Protein AF-A0A8W8NY41-F1 (afdb_monomer)

InterPro domains:
  IPR003609 PAN/Apple domain [PF00024] (9-47)
  IPR016186 C-type lectin-like/link domain superfamily [G3DSA:3.10.100.10] (137-244)
  IPR016187 C-type lectin fold [SSF56436] (149-216)
  IPR035976 Sushi/SCR/CCP superfamily [SSF57535] (92-152)

Radius of gyration: 31.46 Å; Cα contacts (8 Å, |Δi|>4): 397; chains: 1; bounding box: 77×42×89 Å

Secondary structure (DSSP, 8-state):
---------HHHHHHHHHHBTT--EEEEETTTTEEEEESS-TTT-GGG----TTEEEEEGGGS-GGGGGGGGG--PPTTEEEEEEGGGEEEEEE--------TTEE-TT--TTTT-STT-EEE-EEPTTB--EEEEEEEE-TTS-EEEEEE-PBP--GGGS--EEETTEEEEEE-----HHHHHHHHHHTT-EE-----HHHHHHHIIIIITTS---SSS----SS---SS--S--S---EEEEEE-----

Foldseek 3Di:
DDPPPPQQAVLNLLLQLLQAPQFFKWKAQQVRSDIQTDNDDCVRPVVVPDPDPRIDIDTSVVDDSCSNQLSSPDPEDHQWGWDADPPSDIDTFRFFLFDDDDPQKDCPPPDRSQRTGAQGWDFIDTDPQWDWDAGSIWGQHRVSHTDDPTDTHGDPLLLPDDWDDDPQKTKDWAQDWDDPVVLQVSLVVSVWGFDDDDDPVSVVCCCVPVPVPPDPDPPDDDPDDDDDPSDDDDDDDDDITMIMDHDPDDD

Nearest PDB structures (foldseek):
  6e7d-assembly1_Q  TM=9.794E-01  e=1.093E-02  Mus musculus
  6e7d-assembly1_X  TM=9.676E-01  e=9.724E-03  Mus musculus
  5thp-assembly2_D  TM=8.171E-01  e=3.955E-02  Calloselasma rhodostoma
  4wco-assembly2_B  TM=6.231E-01  e=6.313E-02  Homo sapiens
  3t3a-assembly1_B  TM=6.139E-01  e=3.730E-02  Mus musculus

Solvent-accessible surface area (backbone atoms only — not comparable to full-atom values): 15104 Å² total; per-residue (Å²): 138,82,84,75,74,86,68,60,43,69,65,55,44,50,34,53,30,66,24,26,62,58,44,32,18,38,45,32,32,66,88,73,47,41,70,43,76,30,67,56,34,66,86,80,42,51,84,77,67,63,94,45,93,60,51,47,76,46,53,51,84,84,50,70,57,66,71,34,49,40,31,55,74,58,83,60,51,85,36,18,25,47,42,69,44,79,92,71,32,64,47,67,41,71,40,22,41,52,78,90,83,62,88,49,46,38,59,88,81,50,52,80,72,44,44,57,31,55,72,30,56,37,68,44,49,43,23,94,65,28,44,80,41,78,42,44,56,32,33,18,36,81,86,34,44,72,46,65,54,60,45,44,54,69,52,82,53,81,73,74,53,85,64,45,76,58,97,77,34,34,38,37,78,44,78,65,76,58,55,72,71,57,41,45,51,52,22,48,76,50,74,28,34,62,41,76,84,88,46,74,68,57,49,52,48,45,46,66,72,75,47,61,91,70,77,72,77,92,78,82,79,77,90,68,85,85,80,83,76,71,72,71,87,81,89,80,98,83,59,63,39,46,32,33,35,73,81,81,84,77,132

Structure (mmCIF, N/CA/C/O backbone):
data_AF-A0A8W8NY41-F1
#
_entry.id   AF-A0A8W8NY41-F1
#
loop_
_atom_site.group_PDB
_atom_site.id
_atom_site.type_symbol
_atom_site.label_atom_id
_atom_site.label_alt_id
_atom_site.label_comp_id
_atom_site.label_asym_id
_atom_site.label_entity_id
_atom_site.label_seq_id
_atom_site.pdbx_PDB_ins_code
_atom_site.Cartn_x
_atom_site.Cartn_y
_atom_site.Cartn_z
_atom_site.occupancy
_atom_site.B_iso_or_equiv
_atom_site.auth_seq_id
_atom_site.auth_comp_id
_atom_site.auth_asym_id
_atom_site.auth_atom_id
_atom_site.pdbx_PDB_model_num
ATOM 1 N N . MET A 1 1 ? 20.194 17.961 -39.550 1.00 30.91 1 MET A N 1
ATOM 2 C CA . MET A 1 1 ? 20.222 18.147 -38.086 1.00 30.91 1 MET A CA 1
ATOM 3 C C . MET A 1 1 ? 18.933 17.524 -37.561 1.00 30.91 1 MET A C 1
ATOM 5 O O . MET A 1 1 ? 17.884 18.126 -37.727 1.00 30.91 1 MET A O 1
ATOM 9 N N . ILE A 1 2 ? 18.967 16.263 -37.117 1.00 29.08 2 ILE A N 1
ATOM 10 C CA . ILE A 1 2 ? 17.775 15.568 -36.601 1.00 29.08 2 ILE A CA 1
ATOM 11 C C . ILE A 1 2 ? 17.897 15.587 -35.083 1.00 29.08 2 ILE A C 1
ATOM 13 O O . ILE A 1 2 ? 18.660 14.820 -34.506 1.00 29.08 2 ILE A O 1
ATOM 17 N N . THR A 1 3 ? 17.190 16.511 -34.444 1.00 37.62 3 THR A N 1
ATOM 18 C CA . THR A 1 3 ? 16.927 16.464 -33.007 1.00 37.62 3 THR A CA 1
ATOM 19 C C . THR A 1 3 ? 15.900 15.358 -32.770 1.00 37.62 3 THR A C 1
ATOM 21 O O . THR A 1 3 ? 14.694 15.600 -32.831 1.00 37.62 3 THR A O 1
ATOM 24 N N . SER A 1 4 ? 16.374 14.123 -32.584 1.00 39.16 4 SER A N 1
ATOM 25 C CA . SER A 1 4 ? 15.562 13.058 -31.994 1.00 39.16 4 SER A CA 1
ATOM 26 C C . SER A 1 4 ? 15.309 13.466 -30.551 1.00 39.16 4 SER A C 1
ATOM 28 O O . SER A 1 4 ? 16.204 13.384 -29.718 1.00 39.16 4 SER A O 1
ATOM 30 N N . PHE A 1 5 ? 14.126 14.000 -30.262 1.00 46.00 5 PHE A N 1
ATOM 31 C CA . PHE A 1 5 ? 13.660 14.030 -28.884 1.00 46.00 5 PHE A CA 1
ATOM 32 C C . PHE A 1 5 ? 13.458 12.570 -28.490 1.00 46.00 5 PHE A C 1
ATOM 34 O O . PHE A 1 5 ? 12.575 11.926 -29.053 1.00 46.00 5 PHE A O 1
ATOM 41 N N . ASP A 1 6 ? 14.309 12.047 -27.609 1.00 56.16 6 ASP A N 1
ATOM 42 C CA . ASP A 1 6 ? 14.222 10.688 -27.075 1.00 56.16 6 ASP A CA 1
ATOM 43 C C . ASP A 1 6 ? 12.847 10.491 -26.432 1.00 56.16 6 ASP A C 1
ATOM 45 O O . ASP A 1 6 ? 12.577 10.932 -25.314 1.00 56.16 6 ASP A O 1
ATOM 49 N N . LYS A 1 7 ? 11.918 9.909 -27.189 1.00 71.62 7 LYS A N 1
ATOM 50 C CA . LYS A 1 7 ? 10.569 9.637 -26.706 1.00 71.62 7 LYS A CA 1
ATOM 51 C C . LYS A 1 7 ? 10.590 8.296 -25.994 1.00 71.62 7 LYS A C 1
ATOM 53 O O . LYS A 1 7 ? 10.999 7.308 -26.594 1.00 71.62 7 LYS A O 1
ATOM 58 N N . TYR A 1 8 ? 10.101 8.271 -24.757 1.00 84.88 8 TYR A N 1
ATOM 59 C CA . TYR A 1 8 ? 9.975 7.059 -23.951 1.00 84.88 8 TYR A CA 1
ATOM 60 C C . TYR A 1 8 ? 9.132 6.011 -24.697 1.00 84.88 8 TYR A C 1
ATOM 62 O O . TYR A 1 8 ? 7.921 6.161 -24.896 1.00 84.88 8 TYR A O 1
ATOM 70 N N . SER A 1 9 ? 9.788 4.980 -25.209 1.00 91.50 9 SER A N 1
ATOM 71 C CA . SER A 1 9 ? 9.190 3.956 -26.054 1.00 91.50 9 SER A CA 1
ATOM 72 C C . SER A 1 9 ? 8.513 2.868 -25.218 1.00 91.50 9 SER A C 1
ATOM 74 O O . SER A 1 9 ? 8.677 2.780 -24.000 1.00 91.50 9 SER A O 1
ATOM 76 N N . ILE A 1 10 ? 7.750 1.997 -25.881 1.00 91.19 10 ILE A N 1
ATOM 77 C CA . ILE A 1 10 ? 7.232 0.792 -25.225 1.00 91.19 10 ILE A CA 1
ATOM 78 C C . ILE A 1 10 ? 8.372 -0.111 -24.735 1.00 91.19 10 ILE A C 1
ATOM 80 O O . ILE A 1 10 ? 8.240 -0.727 -23.684 1.00 91.19 10 ILE A O 1
ATOM 84 N N . MET A 1 11 ? 9.503 -0.148 -25.448 1.00 92.56 11 MET A N 1
ATOM 85 C CA . MET A 1 11 ? 10.666 -0.932 -25.030 1.00 92.56 11 MET A CA 1
ATOM 86 C C . MET A 1 11 ? 11.273 -0.385 -23.743 1.00 92.56 11 MET A C 1
ATOM 88 O O . MET A 1 11 ? 11.578 -1.172 -22.855 1.00 92.56 11 MET A O 1
ATOM 92 N N . ASP A 1 12 ? 11.353 0.940 -23.597 1.00 92.44 12 ASP A N 1
ATOM 93 C CA . ASP A 1 12 ? 11.823 1.565 -22.354 1.00 92.44 12 ASP A CA 1
ATOM 94 C C . ASP A 1 12 ? 10.889 1.224 -21.183 1.00 92.44 12 ASP A C 1
ATOM 96 O O . ASP A 1 12 ? 11.349 0.923 -20.085 1.00 92.44 12 ASP A O 1
ATOM 100 N N . CYS A 1 13 ? 9.575 1.195 -21.431 1.00 91.88 13 CYS A N 1
ATOM 101 C CA . CYS A 1 13 ? 8.566 0.795 -20.445 1.00 91.88 13 CYS A CA 1
ATOM 102 C C . CYS A 1 13 ? 8.729 -0.671 -20.005 1.00 91.88 13 CYS A C 1
ATOM 104 O O . CYS A 1 13 ? 8.683 -0.981 -18.812 1.00 91.88 13 CYS A O 1
ATOM 106 N N . VAL A 1 14 ? 8.952 -1.575 -20.964 1.00 94.81 14 VAL A N 1
ATOM 107 C CA . VAL A 1 14 ? 9.218 -2.999 -20.709 1.00 94.81 14 VAL A CA 1
ATOM 108 C C . VAL A 1 14 ? 10.514 -3.171 -19.923 1.00 94.81 14 VAL A C 1
ATOM 110 O O . VAL A 1 14 ? 10.540 -3.893 -18.929 1.00 94.81 14 VAL A O 1
ATOM 113 N N . GLU A 1 15 ? 11.584 -2.497 -20.332 1.00 94.44 15 GLU A N 1
ATOM 114 C CA . GLU A 1 15 ? 12.882 -2.540 -19.661 1.00 94.44 15 GLU A CA 1
ATOM 115 C C . GLU A 1 15 ? 12.783 -2.031 -18.215 1.00 94.44 15 GLU A C 1
ATOM 117 O O . GLU A 1 15 ? 13.328 -2.652 -17.299 1.00 94.44 15 GLU A O 1
ATOM 122 N N . ASP A 1 16 ? 12.036 -0.948 -17.984 1.00 92.12 16 ASP A N 1
ATOM 123 C CA . ASP A 1 16 ? 11.806 -0.390 -16.650 1.00 92.12 16 ASP A CA 1
ATOM 124 C C . ASP A 1 16 ? 11.021 -1.344 -15.742 1.00 92.12 16 ASP A C 1
ATOM 126 O O . ASP A 1 16 ? 11.370 -1.540 -14.572 1.00 92.12 16 ASP A O 1
ATOM 130 N N . CYS A 1 17 ? 9.994 -1.986 -16.303 1.00 92.31 17 CYS A N 1
ATOM 131 C CA . CYS A 1 17 ? 9.199 -2.997 -15.622 1.00 92.31 17 CYS A CA 1
ATOM 132 C C . CYS A 1 17 ? 10.041 -4.235 -15.285 1.00 92.31 17 CYS A C 1
ATOM 134 O O . CYS A 1 17 ? 10.080 -4.639 -14.127 1.00 92.31 17 CYS A O 1
ATOM 136 N N . LEU A 1 18 ? 10.810 -4.779 -16.236 1.00 94.62 18 LEU A N 1
ATOM 137 C CA . LEU A 1 18 ? 11.704 -5.925 -16.005 1.00 94.62 18 LEU A CA 1
ATOM 138 C C . LEU A 1 18 ? 12.754 -5.665 -14.913 1.00 94.62 18 LEU A C 1
ATOM 140 O O . LEU A 1 18 ? 13.221 -6.601 -14.265 1.00 94.62 18 LEU A O 1
ATOM 144 N N . ARG A 1 19 ? 13.145 -4.403 -14.709 1.00 94.00 19 ARG A N 1
ATOM 145 C CA . ARG A 1 19 ? 14.072 -3.986 -13.647 1.00 94.00 19 ARG A CA 1
ATOM 146 C C . ARG A 1 19 ? 13.405 -3.777 -12.293 1.00 94.00 19 ARG A C 1
ATOM 148 O O . ARG A 1 19 ? 14.110 -3.701 -11.287 1.00 94.00 19 ARG A O 1
ATOM 155 N N . THR A 1 20 ? 12.083 -3.662 -12.251 1.00 91.81 20 THR A N 1
ATOM 156 C CA . THR A 1 20 ? 11.314 -3.375 -11.039 1.00 91.81 20 THR A CA 1
ATOM 157 C C . THR A 1 20 ? 10.719 -4.665 -10.494 1.00 91.81 20 THR A C 1
ATOM 159 O O . THR A 1 20 ? 9.846 -5.265 -11.111 1.00 91.81 20 THR A O 1
ATOM 162 N N . THR A 1 21 ? 11.158 -5.091 -9.310 1.00 90.62 21 THR A N 1
ATOM 163 C CA . THR A 1 21 ? 10.873 -6.441 -8.782 1.00 90.62 21 THR A CA 1
ATOM 164 C C . THR A 1 21 ? 9.388 -6.787 -8.642 1.00 90.62 21 THR A C 1
ATOM 166 O O . THR A 1 21 ? 9.017 -7.952 -8.780 1.00 90.62 21 THR A O 1
ATOM 169 N N . ARG A 1 22 ? 8.529 -5.796 -8.380 1.00 87.25 22 ARG A N 1
ATOM 170 C CA . ARG A 1 22 ? 7.076 -5.986 -8.266 1.00 87.25 22 ARG A CA 1
ATOM 171 C C . ARG A 1 22 ? 6.339 -5.972 -9.602 1.00 87.25 22 ARG A C 1
ATOM 173 O O . ARG A 1 22 ? 5.191 -6.391 -9.638 1.00 87.25 22 ARG A O 1
ATOM 180 N N . CYS A 1 23 ? 6.953 -5.491 -10.680 1.00 89.00 23 CYS A N 1
ATOM 181 C CA . CYS A 1 23 ? 6.255 -5.290 -11.943 1.00 89.00 23 CYS A CA 1
ATOM 182 C C . CYS A 1 23 ? 5.896 -6.619 -12.630 1.00 89.00 23 CYS A C 1
ATOM 184 O O . CYS A 1 23 ? 6.726 -7.520 -12.747 1.00 89.00 23 CYS A O 1
ATOM 186 N N . ARG A 1 24 ? 4.640 -6.741 -13.068 1.00 90.44 24 ARG A N 1
ATOM 187 C CA . ARG A 1 24 ? 4.030 -7.914 -13.711 1.00 90.44 24 ARG A CA 1
ATOM 188 C C . ARG A 1 24 ? 3.441 -7.619 -15.084 1.00 90.44 24 ARG A C 1
ATOM 190 O O . ARG A 1 24 ? 3.450 -8.506 -15.930 1.00 90.44 24 ARG A O 1
ATOM 197 N N . SER A 1 25 ? 2.959 -6.405 -15.333 1.00 90.44 25 SER A N 1
ATOM 198 C CA . SER A 1 25 ? 2.475 -5.992 -16.655 1.00 90.44 25 SER A CA 1
ATOM 199 C C . SER A 1 25 ? 2.685 -4.496 -16.867 1.00 90.44 25 SER A C 1
ATOM 201 O O . SER A 1 25 ? 3.065 -3.778 -15.942 1.00 90.44 25 SER A O 1
ATOM 203 N N . ILE A 1 26 ? 2.453 -4.010 -18.083 1.00 89.81 26 ILE A N 1
ATOM 204 C CA . ILE A 1 26 ? 2.488 -2.579 -18.398 1.00 89.81 26 ILE A CA 1
ATOM 205 C C . ILE A 1 26 ? 1.280 -2.169 -19.239 1.00 89.81 26 ILE A C 1
ATOM 207 O O . ILE A 1 26 ? 0.750 -2.951 -20.027 1.00 89.81 26 ILE A O 1
ATOM 211 N N . ASN A 1 27 ? 0.892 -0.905 -19.095 1.00 88.19 27 ASN A N 1
ATOM 212 C CA . ASN A 1 27 ? -0.010 -0.183 -19.981 1.00 88.19 27 ASN A CA 1
ATOM 213 C C . ASN A 1 27 ? 0.776 0.959 -20.638 1.00 88.19 27 ASN A C 1
ATOM 215 O O . ASN A 1 27 ? 1.205 1.894 -19.961 1.00 88.19 27 ASN A O 1
ATOM 219 N N . TYR A 1 28 ? 0.960 0.901 -21.954 1.00 90.44 28 TYR A N 1
ATOM 220 C CA . TYR A 1 28 ? 1.668 1.919 -22.724 1.00 90.44 28 TYR A CA 1
ATOM 221 C C . TYR A 1 28 ? 0.706 2.694 -23.623 1.00 90.44 28 TYR A C 1
ATOM 223 O O . TYR A 1 28 ? 0.073 2.118 -24.506 1.00 90.44 28 TYR A O 1
ATOM 231 N N . TYR A 1 29 ? 0.616 4.008 -23.437 1.00 89.75 29 TYR A N 1
ATOM 232 C CA . TYR A 1 29 ? -0.185 4.877 -24.292 1.00 89.75 29 TYR A CA 1
ATOM 233 C C . TYR A 1 29 ? 0.674 5.508 -25.388 1.00 89.75 29 TYR A C 1
ATOM 235 O O . TYR A 1 29 ? 1.513 6.377 -25.129 1.00 89.75 29 TYR A O 1
ATOM 243 N N . GLN A 1 30 ? 0.420 5.109 -26.635 1.00 86.44 30 GLN A N 1
ATOM 244 C CA . GLN A 1 30 ? 1.220 5.508 -27.795 1.00 86.44 30 GLN A CA 1
ATOM 245 C C . GLN A 1 30 ? 1.133 7.010 -28.084 1.00 86.44 30 GLN A C 1
ATOM 247 O O . GLN A 1 30 ? 2.125 7.617 -28.476 1.00 86.44 30 GLN A O 1
ATOM 252 N N . GLY A 1 31 ? -0.040 7.620 -27.875 1.00 85.94 31 GLY A N 1
ATOM 253 C CA . GLY A 1 31 ? -0.281 9.024 -28.220 1.00 85.94 31 GLY A CA 1
ATOM 254 C C . GLY A 1 31 ? 0.523 10.024 -27.383 1.00 85.94 31 GLY A C 1
ATOM 255 O O . GLY A 1 31 ? 0.852 11.097 -27.880 1.00 85.94 31 GLY A O 1
ATOM 256 N N . ALA A 1 32 ? 0.858 9.674 -26.136 1.00 86.94 32 ALA A N 1
ATOM 257 C CA . ALA A 1 32 ? 1.615 10.541 -25.226 1.00 86.94 32 ALA A CA 1
ATOM 258 C C . ALA A 1 32 ? 2.956 9.946 -24.773 1.00 86.94 32 ALA A C 1
ATOM 260 O O . ALA A 1 32 ? 3.617 10.552 -23.935 1.00 86.94 32 ALA A O 1
ATOM 261 N N . HIS A 1 33 ? 3.356 8.782 -25.300 1.00 88.19 33 HIS A N 1
ATOM 262 C CA . HIS A 1 33 ? 4.550 8.058 -24.846 1.00 88.19 33 HIS A CA 1
ATOM 263 C C . HIS A 1 33 ? 4.543 7.810 -23.329 1.00 88.19 33 HIS A C 1
ATOM 265 O O . HIS A 1 33 ? 5.553 7.952 -22.644 1.00 88.19 33 HIS A O 1
ATOM 271 N N . PHE A 1 34 ? 3.365 7.480 -22.796 1.00 86.94 34 PHE A N 1
ATOM 272 C CA . PHE A 1 34 ? 3.138 7.339 -21.363 1.00 86.94 34 PHE A CA 1
ATOM 273 C C . PHE A 1 34 ? 3.158 5.865 -20.967 1.00 86.94 34 PHE A C 1
ATOM 275 O O . PHE A 1 34 ? 2.457 5.049 -21.562 1.00 86.94 34 PHE A O 1
ATOM 282 N N . CYS A 1 35 ? 3.951 5.543 -19.950 1.00 86.75 35 CYS A N 1
ATOM 283 C CA . CYS A 1 35 ? 4.089 4.203 -19.404 1.00 86.75 35 CYS A CA 1
ATOM 284 C C . CYS A 1 35 ? 3.485 4.141 -18.008 1.00 86.75 35 CYS A C 1
ATOM 286 O O . CYS A 1 35 ? 3.835 4.926 -17.125 1.00 86.75 35 CYS A O 1
ATOM 288 N N . GLN A 1 36 ? 2.611 3.166 -17.812 1.00 85.19 36 GLN A N 1
ATOM 289 C CA . GLN A 1 36 ? 2.108 2.777 -16.512 1.00 85.19 36 GLN A CA 1
ATOM 290 C C . GLN A 1 36 ? 2.561 1.345 -16.241 1.00 85.19 36 GLN A C 1
ATOM 292 O O . GLN A 1 36 ? 2.178 0.418 -16.954 1.00 85.19 36 GLN A O 1
ATOM 297 N N . THR A 1 37 ? 3.388 1.174 -15.215 1.00 85.12 37 THR A N 1
ATOM 298 C CA . THR A 1 37 ? 3.778 -0.140 -14.713 1.00 85.12 37 THR A CA 1
ATOM 299 C C . THR A 1 37 ? 2.695 -0.702 -13.811 1.00 85.12 37 THR A C 1
ATOM 301 O O . THR A 1 37 ? 2.055 0.035 -13.057 1.00 85.12 37 THR A O 1
ATOM 304 N N . ASN A 1 38 ? 2.517 -2.017 -13.900 1.00 83.19 38 ASN A N 1
ATOM 305 C CA . ASN A 1 38 ? 1.561 -2.761 -13.113 1.00 83.19 38 ASN A CA 1
ATOM 306 C C . ASN A 1 38 ? 2.243 -3.908 -12.337 1.00 83.19 38 ASN A C 1
ATOM 308 O O . ASN A 1 38 ? 3.244 -4.438 -12.787 1.00 83.19 38 ASN A O 1
ATOM 312 N N . PHE A 1 39 ? 1.678 -4.343 -11.221 1.00 83.56 39 PHE A N 1
ATOM 313 C CA . PHE A 1 39 ? 2.063 -5.395 -10.275 1.00 83.56 39 PHE A CA 1
ATOM 314 C C . PHE A 1 39 ? 1.107 -6.595 -10.293 1.00 83.56 39 PHE A C 1
ATOM 316 O O . PHE A 1 39 ? 1.352 -7.604 -9.643 1.00 83.56 39 PHE A O 1
ATOM 323 N N . GLU A 1 40 ? 0.077 -6.497 -11.124 1.00 84.00 40 GLU A N 1
ATOM 324 C CA . GLU A 1 40 ? -0.884 -7.537 -11.444 1.00 84.00 40 GLU A CA 1
ATOM 325 C C . GLU A 1 40 ? -0.785 -7.834 -12.941 1.00 84.00 40 GLU A C 1
ATOM 327 O O . GLU A 1 40 ? -0.215 -7.051 -13.715 1.00 84.00 40 GLU A O 1
ATOM 332 N N . ASN A 1 41 ? -1.333 -8.964 -13.362 1.00 86.00 41 ASN A N 1
ATOM 333 C CA . ASN A 1 41 ? -1.340 -9.406 -14.752 1.00 86.00 41 ASN A CA 1
ATOM 334 C C . ASN A 1 41 ? -2.769 -9.751 -15.192 1.00 86.00 41 ASN A C 1
ATOM 336 O O . ASN A 1 41 ? -3.722 -9.694 -14.409 1.00 86.00 41 ASN A O 1
ATOM 340 N N . ARG A 1 42 ? -2.942 -10.098 -16.469 1.00 84.88 42 ARG A N 1
ATOM 341 C CA . ARG A 1 42 ? -4.275 -10.392 -17.022 1.00 84.88 42 ARG A CA 1
ATOM 342 C C . ARG A 1 42 ? -4.939 -11.608 -16.378 1.00 84.88 42 ARG A C 1
ATOM 344 O O . ARG A 1 42 ? -6.149 -11.761 -16.496 1.00 84.88 42 ARG A O 1
ATOM 351 N N . THR A 1 43 ? -4.156 -12.493 -15.760 1.00 82.62 43 THR A N 1
ATOM 352 C CA . THR A 1 43 ? -4.658 -13.690 -15.082 1.00 82.62 43 THR A CA 1
ATOM 353 C C . THR A 1 43 ? -5.163 -13.381 -13.680 1.00 82.62 43 THR A C 1
ATOM 355 O O . THR A 1 43 ? -6.152 -13.984 -13.272 1.00 82.62 43 THR A O 1
ATOM 358 N N . THR A 1 44 ? -4.538 -12.448 -12.958 1.00 79.69 44 THR A N 1
ATOM 359 C CA . THR A 1 44 ? -4.981 -12.046 -11.616 1.00 79.69 44 THR A CA 1
ATOM 360 C C . THR A 1 44 ? -6.105 -11.018 -11.655 1.00 79.69 44 THR A C 1
ATOM 362 O O . THR A 1 44 ? -7.050 -11.132 -10.877 1.00 79.69 44 THR A O 1
ATOM 365 N N . VAL A 1 45 ? -6.058 -10.052 -12.581 1.00 76.25 45 VAL A N 1
ATOM 366 C CA . VAL A 1 45 ? -7.077 -8.993 -12.690 1.00 76.25 45 VAL A CA 1
ATOM 367 C C . VAL A 1 45 ? -7.484 -8.758 -14.156 1.00 76.25 45 VAL A C 1
ATOM 369 O O . VAL A 1 45 ? -7.057 -7.781 -14.782 1.00 76.25 45 VAL A O 1
ATOM 372 N N . PRO A 1 46 ? -8.354 -9.618 -14.727 1.00 78.12 46 PRO A N 1
ATOM 373 C CA . PRO A 1 46 ? -8.776 -9.528 -16.130 1.00 78.12 46 PRO A CA 1
ATOM 374 C C . PRO A 1 46 ? -9.485 -8.213 -16.478 1.00 78.12 46 PRO A C 1
ATOM 376 O O . PRO A 1 46 ? -9.438 -7.758 -17.615 1.00 78.12 46 PRO A O 1
ATOM 379 N N . GLU A 1 47 ? -10.125 -7.570 -15.501 1.00 71.06 47 GLU A N 1
ATOM 380 C CA . GLU A 1 47 ? -10.866 -6.315 -15.687 1.00 71.06 47 GLU A CA 1
ATOM 381 C C . GLU A 1 47 ? -9.967 -5.124 -16.051 1.00 71.06 47 GLU A C 1
ATOM 383 O O . GLU A 1 47 ? -10.440 -4.138 -16.616 1.00 71.06 47 GLU A O 1
ATOM 388 N N . LEU A 1 48 ? -8.661 -5.207 -15.772 1.00 64.38 48 LEU A N 1
ATOM 389 C CA . LEU A 1 48 ? -7.686 -4.200 -16.198 1.00 64.38 48 LEU A CA 1
ATOM 390 C C . LEU A 1 48 ? -7.289 -4.360 -17.677 1.00 64.38 48 LEU A C 1
ATOM 392 O O . LEU A 1 48 ? -6.712 -3.438 -18.255 1.00 64.38 48 LEU A O 1
ATOM 396 N N . TYR A 1 49 ? -7.656 -5.478 -18.314 1.00 71.00 49 TYR A N 1
ATOM 397 C CA . TYR A 1 49 ? -7.467 -5.746 -19.739 1.00 71.00 49 TYR A CA 1
ATOM 398 C C . TYR A 1 49 ? -8.651 -5.219 -20.563 1.00 71.00 49 TYR A C 1
ATOM 400 O O . TYR A 1 49 ? -9.415 -5.958 -21.183 1.00 71.00 49 TYR A O 1
ATOM 408 N N . ILE A 1 50 ? -8.815 -3.897 -20.588 1.00 62.72 50 ILE A N 1
ATOM 409 C CA . ILE A 1 50 ? -9.763 -3.252 -21.502 1.00 62.72 50 ILE A CA 1
ATOM 410 C C . ILE A 1 50 ? -8.969 -2.734 -22.691 1.00 62.72 50 ILE A C 1
ATOM 412 O O . ILE A 1 50 ? -8.177 -1.801 -22.551 1.00 62.72 50 ILE A O 1
ATOM 416 N N . ALA A 1 51 ? -9.204 -3.315 -23.869 1.00 68.62 51 ALA A N 1
ATOM 417 C CA . ALA A 1 51 ? -8.672 -2.795 -25.121 1.00 68.62 51 ALA A CA 1
ATOM 418 C C . ALA A 1 51 ? -9.186 -1.361 -25.331 1.00 68.62 51 ALA A C 1
ATOM 420 O O . ALA A 1 51 ? -10.334 -1.135 -25.715 1.00 68.62 51 ALA A O 1
ATOM 421 N N . LYS A 1 52 ? -8.332 -0.379 -25.036 1.00 81.75 52 LYS A N 1
ATOM 422 C CA . LYS A 1 52 ? -8.608 1.043 -25.240 1.00 81.75 52 LYS A CA 1
ATOM 423 C C . LYS A 1 52 ? -7.827 1.527 -26.460 1.00 81.75 52 LYS A C 1
ATOM 425 O O . LYS A 1 52 ? -6.640 1.217 -26.571 1.00 81.75 52 LYS A O 1
ATOM 430 N N . PRO A 1 53 ? -8.439 2.310 -27.364 1.00 85.56 53 PRO A N 1
ATOM 431 C CA . PRO A 1 53 ? -7.730 2.861 -28.513 1.00 85.56 53 PRO A CA 1
ATOM 432 C C . PRO A 1 53 ? -6.455 3.609 -28.095 1.00 85.56 53 PRO A C 1
ATOM 434 O O . PRO A 1 53 ? -6.485 4.449 -27.196 1.00 85.56 53 PRO A O 1
ATOM 437 N N . GLY A 1 54 ? -5.333 3.285 -28.741 1.00 86.19 54 GLY A N 1
ATOM 438 C CA . GLY A 1 54 ? -4.025 3.895 -28.475 1.00 86.19 54 GLY A CA 1
ATOM 439 C C . GLY A 1 54 ? -3.284 3.370 -27.239 1.00 86.19 54 GLY A C 1
ATOM 440 O O . GLY A 1 54 ? -2.158 3.808 -26.998 1.00 86.19 54 GLY A O 1
ATOM 441 N N . TRP A 1 55 ? -3.873 2.446 -26.474 1.00 88.50 55 TRP A N 1
ATOM 442 C CA . TRP A 1 55 ? -3.214 1.757 -25.365 1.00 88.50 55 TRP A CA 1
ATOM 443 C C . TRP A 1 55 ? -2.742 0.369 -25.788 1.00 88.50 55 TRP A C 1
ATOM 445 O O . TRP A 1 55 ? -3.468 -0.378 -26.441 1.00 88.50 55 TRP A O 1
ATOM 455 N N . ILE A 1 56 ? -1.529 0.017 -25.376 1.00 89.50 56 ILE A N 1
ATOM 456 C CA . ILE A 1 56 ? -0.946 -1.310 -25.528 1.00 89.50 56 ILE A CA 1
ATOM 457 C C . ILE A 1 56 ? -0.759 -1.895 -24.135 1.00 89.50 56 ILE A C 1
ATOM 459 O O . ILE A 1 56 ? -0.046 -1.328 -23.310 1.00 89.50 56 ILE A O 1
ATOM 463 N N . TYR A 1 57 ? -1.393 -3.035 -23.897 1.00 90.19 57 TYR A N 1
ATOM 464 C CA . TYR A 1 57 ? -1.192 -3.841 -22.704 1.00 90.19 57 TYR A CA 1
ATOM 465 C C . TYR A 1 57 ? -0.258 -5.010 -23.014 1.00 90.19 57 TYR A C 1
ATOM 467 O O . TYR A 1 57 ? -0.371 -5.611 -24.083 1.00 90.19 57 TYR A O 1
ATOM 475 N N . THR A 1 58 ? 0.612 -5.372 -22.073 1.00 90.75 58 THR A N 1
ATOM 476 C CA . THR A 1 58 ? 1.369 -6.628 -22.139 1.00 90.75 58 THR A CA 1
ATOM 477 C C . THR A 1 58 ? 1.766 -7.115 -20.753 1.00 90.75 58 THR A C 1
ATOM 479 O O . THR A 1 58 ? 2.139 -6.314 -19.892 1.00 90.75 58 THR A O 1
ATOM 482 N N . ASP A 1 59 ? 1.746 -8.435 -20.564 1.00 92.31 59 ASP A N 1
ATOM 483 C CA . ASP A 1 59 ? 2.377 -9.075 -19.413 1.00 92.31 59 ASP A CA 1
ATOM 484 C C . ASP A 1 59 ? 3.890 -9.052 -19.592 1.00 92.31 59 ASP A C 1
ATOM 486 O O . ASP A 1 59 ? 4.388 -9.139 -20.714 1.00 92.31 59 ASP A O 1
ATOM 490 N N . ILE A 1 60 ? 4.630 -8.948 -18.491 1.00 92.19 60 ILE A N 1
ATOM 491 C CA . ILE A 1 60 ? 6.092 -8.911 -18.545 1.00 92.19 60 ILE A CA 1
ATOM 492 C C . ILE A 1 60 ? 6.701 -10.293 -18.804 1.00 92.19 60 ILE A C 1
ATOM 494 O O . ILE A 1 60 ? 7.822 -10.399 -19.292 1.00 92.19 60 ILE A O 1
ATOM 498 N N . GLU A 1 61 ? 5.954 -11.355 -18.498 1.00 91.50 61 GLU A N 1
ATOM 499 C CA . GLU A 1 61 ? 6.359 -12.744 -18.736 1.00 91.50 61 GLU A CA 1
ATOM 500 C C . GLU A 1 61 ? 6.430 -13.088 -20.229 1.00 91.50 61 GLU A C 1
ATOM 502 O O . GLU A 1 61 ? 7.167 -13.997 -20.606 1.00 91.50 61 GLU A O 1
ATOM 507 N N . ASP A 1 62 ? 5.734 -12.321 -21.074 1.00 92.94 62 ASP A N 1
ATOM 508 C CA . ASP A 1 62 ? 5.768 -12.467 -22.531 1.00 92.94 62 ASP A CA 1
ATOM 509 C C . ASP A 1 62 ? 7.075 -11.912 -23.152 1.00 92.94 62 ASP A C 1
ATOM 511 O O . ASP A 1 62 ? 7.328 -12.108 -24.343 1.00 92.94 62 ASP A O 1
ATOM 515 N N . TRP A 1 63 ? 7.927 -11.233 -22.368 1.00 94.31 63 TRP A N 1
ATOM 516 C CA . TRP A 1 63 ? 9.156 -10.579 -22.837 1.00 94.31 63 TRP A CA 1
ATOM 517 C C . TRP A 1 63 ? 10.433 -11.310 -22.407 1.00 94.31 63 TRP A C 1
ATOM 519 O O . TRP A 1 63 ? 10.531 -11.879 -21.318 1.00 94.31 63 TRP A O 1
ATOM 529 N N . ASP A 1 64 ? 11.475 -11.241 -23.247 1.00 95.25 64 ASP A N 1
ATOM 530 C CA . ASP A 1 64 ? 12.789 -11.797 -22.909 1.00 95.25 64 ASP A CA 1
ATOM 531 C C . ASP A 1 64 ? 13.439 -10.994 -21.769 1.00 95.25 64 ASP A C 1
ATOM 533 O O . ASP A 1 64 ? 13.776 -9.816 -21.911 1.00 95.25 64 ASP A O 1
ATOM 537 N N . LYS A 1 65 ? 13.698 -11.661 -20.639 1.00 91.81 65 LYS A N 1
ATOM 538 C CA . LYS A 1 65 ? 14.372 -11.071 -19.473 1.00 91.81 65 LYS A CA 1
ATOM 539 C C . LYS A 1 65 ? 15.744 -10.477 -19.803 1.00 91.81 65 LYS A C 1
ATOM 541 O O . LYS A 1 65 ? 16.204 -9.596 -19.078 1.00 91.81 65 LYS A O 1
ATOM 546 N N . LYS A 1 66 ? 16.400 -10.911 -20.887 1.00 93.25 66 LYS A N 1
ATOM 547 C CA . LYS A 1 66 ? 17.678 -10.348 -21.355 1.00 93.25 66 LYS A CA 1
ATOM 548 C C . LYS A 1 66 ? 17.592 -8.869 -21.729 1.00 93.25 66 LYS A C 1
ATOM 550 O O . LYS A 1 66 ? 18.624 -8.205 -21.681 1.00 93.25 66 LYS A O 1
ATOM 555 N N . ILE A 1 67 ? 16.400 -8.336 -22.023 1.00 94.12 67 ILE A N 1
ATOM 556 C CA . ILE A 1 67 ? 16.180 -6.895 -22.246 1.00 94.12 67 ILE A CA 1
ATOM 557 C C . ILE A 1 67 ? 16.678 -6.075 -21.043 1.00 94.12 67 ILE A C 1
ATOM 559 O O . ILE A 1 67 ? 17.232 -4.994 -21.210 1.00 94.12 67 ILE A O 1
ATOM 563 N N . ALA A 1 68 ? 16.592 -6.617 -19.823 1.00 93.00 68 ALA A N 1
ATOM 564 C CA . ALA A 1 68 ? 17.077 -5.942 -18.621 1.00 93.00 68 ALA A CA 1
ATOM 565 C C . ALA A 1 68 ? 18.619 -5.879 -18.505 1.00 93.00 68 ALA A C 1
ATOM 567 O O . ALA A 1 68 ? 19.132 -5.223 -17.593 1.00 93.00 68 ALA A O 1
ATOM 568 N N . GLY A 1 69 ? 19.373 -6.546 -19.387 1.00 93.12 69 GLY A N 1
ATOM 569 C CA . GLY A 1 69 ? 20.839 -6.577 -19.362 1.00 93.12 69 GLY A CA 1
ATOM 570 C C . GLY A 1 69 ? 21.383 -7.220 -18.084 1.00 93.12 69 GLY A C 1
ATOM 571 O O . GLY A 1 69 ? 20.939 -8.303 -17.696 1.00 93.12 69 GLY A O 1
ATOM 572 N N . ALA A 1 70 ? 22.303 -6.540 -17.391 1.00 94.19 70 ALA A N 1
ATOM 573 C CA . ALA A 1 70 ? 22.856 -6.980 -16.102 1.00 94.19 70 ALA A CA 1
ATOM 574 C C . ALA A 1 70 ? 21.762 -7.305 -15.064 1.00 94.19 70 ALA A C 1
ATOM 576 O O . ALA A 1 70 ? 21.882 -8.253 -14.287 1.00 94.19 70 ALA A O 1
ATOM 577 N N . CYS A 1 71 ? 20.641 -6.578 -15.112 1.00 95.81 71 CYS A N 1
ATOM 578 C CA . CYS A 1 71 ? 19.515 -6.760 -14.200 1.00 95.81 71 CYS A CA 1
ATOM 579 C C . CYS A 1 71 ? 18.705 -8.041 -14.433 1.00 95.81 71 CYS A C 1
ATOM 581 O O . CYS A 1 71 ? 17.951 -8.446 -13.548 1.00 95.81 71 CYS A O 1
ATOM 583 N N . SER A 1 72 ? 18.897 -8.726 -15.565 1.00 93.62 72 SER A N 1
ATOM 584 C CA . SER A 1 72 ? 18.284 -10.038 -15.828 1.00 93.62 72 SER A CA 1
ATOM 585 C C . SER A 1 72 ? 18.694 -11.106 -14.805 1.00 93.62 72 SER A C 1
ATOM 587 O O . SER A 1 72 ? 17.960 -12.067 -14.584 1.00 93.62 72 SER A O 1
ATOM 589 N N . ARG A 1 73 ? 19.858 -10.922 -14.167 1.00 91.75 73 ARG A N 1
ATOM 590 C CA . ARG A 1 73 ? 20.424 -11.781 -13.115 1.00 91.75 73 ARG A CA 1
ATOM 591 C C . ARG A 1 73 ? 20.342 -11.139 -11.728 1.00 91.75 73 ARG A C 1
ATOM 593 O O . ARG A 1 73 ? 21.030 -11.581 -10.810 1.00 91.75 73 ARG A O 1
ATOM 600 N N . SER A 1 74 ? 19.546 -10.081 -11.576 1.00 92.62 74 SER A N 1
ATOM 601 C CA . SER A 1 74 ? 19.461 -9.368 -10.307 1.00 92.62 74 SER A CA 1
ATOM 602 C C . SER A 1 74 ? 18.834 -10.227 -9.209 1.00 92.62 74 SER A C 1
ATOM 604 O O . SER A 1 74 ? 17.909 -11.003 -9.441 1.00 92.62 74 SER A O 1
ATOM 606 N N . SER A 1 75 ? 19.345 -10.064 -7.991 1.00 94.38 75 SER A N 1
ATOM 607 C CA . SER A 1 75 ? 18.800 -10.652 -6.764 1.00 94.38 75 SER A CA 1
ATOM 608 C C . SER A 1 75 ? 18.191 -9.573 -5.862 1.00 94.38 75 SER A C 1
ATOM 610 O O . SER A 1 75 ? 18.272 -9.673 -4.635 1.00 94.38 75 SER A O 1
ATOM 612 N N . CYS A 1 76 ? 17.672 -8.497 -6.465 1.00 95.00 76 CYS A N 1
ATOM 613 C CA . CYS A 1 76 ? 17.082 -7.384 -5.729 1.00 95.00 76 CYS A CA 1
ATOM 614 C C . CYS A 1 76 ? 15.869 -7.857 -4.923 1.00 95.00 76 CYS A C 1
ATOM 616 O O . CYS A 1 76 ? 15.132 -8.758 -5.332 1.00 95.00 76 CYS A O 1
ATOM 618 N N . ARG A 1 77 ? 15.680 -7.258 -3.750 1.00 92.88 77 ARG A N 1
ATOM 619 C CA . ARG A 1 77 ? 14.573 -7.580 -2.850 1.00 92.88 77 ARG A CA 1
ATOM 620 C C . ARG A 1 77 ? 13.263 -7.034 -3.403 1.00 92.88 77 ARG A C 1
ATOM 622 O O . ARG A 1 77 ? 13.236 -6.140 -4.243 1.00 92.88 77 ARG A O 1
ATOM 629 N N . ILE A 1 78 ? 12.157 -7.550 -2.878 1.00 86.81 78 ILE A N 1
ATOM 630 C CA . ILE A 1 78 ? 10.845 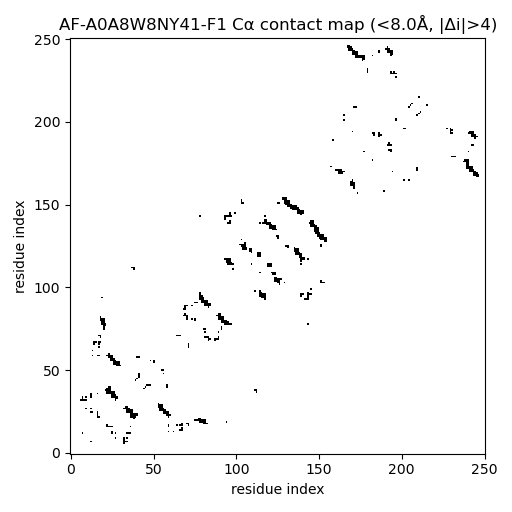-6.946 -3.108 1.00 86.81 78 ILE A CA 1
ATOM 631 C C . ILE A 1 78 ? 10.887 -5.456 -2.710 1.00 86.81 78 ILE A C 1
ATOM 633 O O . ILE A 1 78 ? 11.490 -5.121 -1.690 1.00 86.81 78 ILE A O 1
ATOM 637 N N . ASN A 1 79 ? 10.260 -4.584 -3.505 1.00 87.38 79 ASN A N 1
ATOM 638 C CA . ASN A 1 79 ? 10.300 -3.109 -3.387 1.00 87.38 79 ASN A CA 1
ATOM 639 C C . ASN A 1 79 ? 11.610 -2.455 -3.841 1.00 87.38 79 ASN A C 1
ATOM 641 O O . ASN A 1 79 ? 11.811 -1.259 -3.614 1.00 87.38 79 ASN A O 1
ATOM 645 N N . GLU A 1 80 ? 12.529 -3.218 -4.428 1.00 92.06 80 GLU A N 1
ATOM 646 C CA . GLU A 1 80 ? 13.723 -2.662 -5.049 1.00 92.06 80 GLU A CA 1
ATOM 647 C C . GLU A 1 80 ? 13.603 -2.673 -6.572 1.00 92.06 80 GLU A C 1
ATOM 649 O O . GLU A 1 80 ? 12.914 -3.499 -7.187 1.00 92.06 80 GLU A O 1
ATOM 654 N N . LYS A 1 81 ? 14.347 -1.754 -7.177 1.00 93.12 81 LYS A N 1
ATOM 655 C CA . LYS A 1 81 ? 14.591 -1.665 -8.606 1.00 93.12 81 LYS A CA 1
ATOM 656 C C . LYS A 1 81 ? 16.072 -1.843 -8.877 1.00 93.12 81 LYS A C 1
ATOM 658 O O . LYS A 1 81 ? 16.928 -1.261 -8.209 1.00 93.12 81 LYS A O 1
ATOM 663 N N . CYS A 1 82 ? 16.356 -2.655 -9.878 1.00 96.25 82 CYS A N 1
ATOM 664 C CA . CYS A 1 82 ? 17.702 -2.877 -10.351 1.00 96.25 82 CYS A CA 1
ATOM 665 C C . CYS A 1 82 ? 18.145 -1.730 -11.265 1.00 96.25 82 CYS A C 1
ATOM 667 O O . CYS A 1 82 ? 17.467 -1.395 -12.238 1.00 96.25 82 CYS A O 1
ATOM 669 N N . ILE A 1 83 ? 19.303 -1.151 -10.964 1.00 95.31 83 ILE A N 1
ATOM 670 C CA . ILE A 1 83 ? 19.958 -0.129 -11.773 1.00 95.31 83 ILE A CA 1
ATOM 671 C C . ILE A 1 83 ? 21.207 -0.758 -12.400 1.00 95.31 83 ILE A C 1
ATOM 673 O O . ILE A 1 83 ? 22.127 -1.135 -11.664 1.00 95.31 83 ILE A O 1
ATOM 677 N N . PRO A 1 84 ? 21.261 -0.906 -13.736 1.00 94.06 84 PRO A N 1
ATOM 678 C CA . PRO A 1 84 ? 22.437 -1.448 -14.401 1.00 94.06 84 PRO A CA 1
ATOM 679 C C . PRO A 1 84 ? 23.634 -0.513 -14.204 1.00 94.06 84 PRO A C 1
ATOM 681 O O . PRO A 1 84 ? 23.502 0.710 -14.200 1.00 94.06 84 PRO A O 1
ATOM 684 N N . GLN A 1 85 ? 24.809 -1.108 -14.055 1.00 94.44 85 GLN A N 1
ATOM 685 C CA . GLN A 1 85 ? 26.092 -0.430 -13.924 1.00 94.44 85 GLN A CA 1
ATOM 686 C C . GLN A 1 85 ? 27.016 -0.849 -15.081 1.00 94.44 85 GLN A C 1
ATOM 688 O O . GLN A 1 85 ? 26.743 -1.839 -15.772 1.00 94.44 85 GLN A O 1
ATOM 693 N N . PRO A 1 86 ? 28.121 -0.120 -15.319 1.00 93.19 86 PRO A N 1
ATOM 694 C CA . PRO A 1 86 ? 29.134 -0.538 -16.282 1.00 93.19 86 PRO A CA 1
ATOM 695 C C . PRO A 1 86 ? 29.655 -1.958 -16.010 1.00 93.19 86 PRO A C 1
ATOM 697 O O . PRO A 1 86 ? 29.634 -2.437 -14.878 1.00 93.19 86 PRO A O 1
ATOM 700 N N . PHE A 1 87 ? 30.169 -2.613 -17.053 1.00 91.44 87 PHE A N 1
ATOM 701 C CA . PHE A 1 87 ? 30.773 -3.952 -16.968 1.00 91.44 87 PHE A CA 1
ATOM 702 C C . PHE A 1 87 ? 29.831 -5.051 -16.457 1.00 91.44 87 PHE A C 1
ATOM 704 O O . PHE A 1 87 ? 30.259 -5.933 -15.717 1.00 91.44 87 PHE A O 1
ATOM 711 N N . ASP A 1 88 ? 28.560 -5.010 -16.872 1.00 89.94 88 ASP A N 1
ATOM 712 C CA . ASP A 1 88 ? 27.568 -6.054 -16.562 1.00 89.94 88 ASP A CA 1
ATOM 713 C C . ASP A 1 88 ? 27.298 -6.211 -15.048 1.00 89.94 88 ASP A C 1
ATOM 715 O O . ASP A 1 88 ? 26.875 -7.260 -14.564 1.00 89.94 88 ASP A O 1
ATOM 719 N N . GLN A 1 89 ? 27.540 -5.140 -14.288 1.00 93.75 89 GLN A N 1
ATOM 720 C CA . GLN A 1 89 ? 27.227 -5.043 -12.866 1.00 93.75 89 GLN A CA 1
ATOM 721 C C . GLN A 1 89 ? 25.846 -4.413 -12.653 1.00 93.75 89 GLN A C 1
ATOM 723 O O . GLN A 1 89 ? 25.256 -3.825 -13.562 1.00 93.75 89 GLN A O 1
ATOM 728 N N . PHE A 1 90 ? 25.322 -4.506 -11.433 1.00 96.44 90 PHE A N 1
ATOM 729 C CA . PHE A 1 90 ? 24.077 -3.845 -11.058 1.00 96.44 90 PHE A CA 1
ATOM 730 C C . PHE A 1 90 ? 24.069 -3.432 -9.587 1.00 96.44 90 PHE A C 1
ATOM 732 O O . PHE A 1 90 ? 24.783 -3.996 -8.758 1.00 96.44 90 PHE A O 1
ATOM 739 N N . THR A 1 91 ? 23.221 -2.460 -9.266 1.00 96.88 91 THR A N 1
ATOM 740 C CA . THR A 1 91 ? 22.885 -2.075 -7.894 1.00 96.88 91 THR A CA 1
ATOM 741 C C . THR A 1 91 ? 21.380 -2.159 -7.687 1.00 96.88 91 THR A C 1
ATOM 743 O O . THR A 1 91 ? 20.602 -1.954 -8.615 1.00 96.88 91 THR A O 1
ATOM 746 N N . CYS A 1 92 ? 20.961 -2.472 -6.466 1.00 96.31 92 CYS A N 1
ATOM 747 C CA . CYS A 1 92 ? 19.553 -2.468 -6.091 1.00 96.31 92 CYS A CA 1
ATOM 748 C C . CYS A 1 92 ? 19.269 -1.208 -5.279 1.00 96.31 92 CYS A C 1
ATOM 750 O O . CYS A 1 92 ? 19.987 -0.904 -4.324 1.00 96.31 92 CYS A O 1
ATOM 752 N N . VAL A 1 93 ? 18.243 -0.464 -5.680 1.00 94.00 93 VAL A N 1
ATOM 753 C CA . VAL A 1 93 ? 17.788 0.738 -4.977 1.00 94.00 93 VAL A CA 1
ATOM 754 C C . VAL A 1 93 ? 16.325 0.583 -4.610 1.00 94.00 93 VAL A C 1
ATOM 756 O O . VAL A 1 93 ? 15.566 -0.048 -5.340 1.00 94.00 93 VAL A O 1
ATOM 759 N N . ILE A 1 94 ? 15.915 1.171 -3.491 1.00 92.25 94 ILE A N 1
ATOM 760 C CA . ILE A 1 94 ? 14.514 1.156 -3.068 1.00 92.25 94 ILE A CA 1
ATOM 761 C C . ILE A 1 94 ? 13.673 1.888 -4.124 1.00 92.25 94 ILE A C 1
ATOM 763 O O . ILE A 1 94 ? 13.955 3.041 -4.455 1.00 92.25 94 ILE A O 1
ATOM 767 N N . SER A 1 95 ? 12.651 1.218 -4.657 1.00 89.19 95 SER A N 1
ATOM 768 C CA . SER A 1 95 ? 11.711 1.780 -5.631 1.00 89.19 95 SER A CA 1
ATOM 769 C C . SER A 1 95 ? 10.415 2.257 -4.999 1.00 89.19 95 SER A C 1
ATOM 771 O O . SER A 1 95 ? 9.824 3.222 -5.477 1.00 89.19 95 SER A O 1
ATOM 773 N N . ASP A 1 96 ? 9.976 1.604 -3.929 1.00 87.50 96 ASP A N 1
ATOM 774 C CA . ASP A 1 96 ? 8.696 1.855 -3.281 1.00 87.50 96 ASP A CA 1
ATOM 775 C C . ASP A 1 96 ? 8.722 1.418 -1.809 1.00 87.50 96 ASP A C 1
ATOM 777 O O . ASP A 1 96 ? 9.687 0.832 -1.320 1.00 87.50 96 ASP A O 1
ATOM 781 N N . CYS A 1 97 ? 7.652 1.734 -1.085 1.00 85.69 97 CYS A N 1
ATOM 782 C CA . CYS A 1 97 ? 7.494 1.373 0.323 1.00 85.69 97 CYS A CA 1
ATOM 783 C C . CYS A 1 97 ? 6.665 0.089 0.508 1.00 85.69 97 CYS A C 1
ATOM 785 O O . CYS A 1 97 ? 6.396 -0.316 1.640 1.00 85.69 97 CYS A O 1
ATOM 787 N N . GLY A 1 98 ? 6.250 -0.555 -0.589 1.00 81.44 98 GLY A N 1
ATOM 788 C CA . GLY A 1 98 ? 5.270 -1.632 -0.593 1.00 81.44 98 GLY A CA 1
ATOM 789 C C . GLY A 1 98 ? 3.902 -1.206 -0.057 1.00 81.44 98 GLY A C 1
ATOM 790 O O . GLY A 1 98 ? 3.673 -0.064 0.330 1.00 81.44 98 GLY A O 1
ATOM 791 N N . VAL A 1 99 ? 2.978 -2.156 -0.001 1.00 78.75 99 VAL A N 1
ATOM 792 C CA . VAL A 1 99 ? 1.642 -1.938 0.560 1.00 78.75 99 VAL A CA 1
ATOM 793 C C . VAL A 1 99 ? 1.723 -1.968 2.098 1.00 78.75 99 VAL A C 1
ATOM 795 O O . VAL A 1 99 ? 2.276 -2.937 2.635 1.00 78.75 99 VAL A O 1
ATOM 798 N N . PRO A 1 100 ? 1.222 -0.944 2.824 1.00 78.00 100 PRO A N 1
ATOM 799 C CA . PRO A 1 100 ? 1.150 -0.975 4.284 1.00 78.00 100 PRO A CA 1
ATOM 800 C C . PRO A 1 100 ? 0.409 -2.217 4.782 1.00 78.00 100 PRO A C 1
ATOM 802 O O . PRO A 1 100 ? -0.598 -2.619 4.206 1.00 78.00 100 PRO A O 1
ATOM 805 N N . LYS A 1 101 ? 0.912 -2.828 5.855 1.00 73.81 101 LYS A N 1
ATOM 806 C CA . LYS A 1 101 ? 0.284 -3.984 6.504 1.00 73.81 101 LYS A CA 1
ATOM 807 C C . LYS A 1 101 ? -0.122 -3.590 7.920 1.00 73.81 101 LYS A C 1
ATOM 809 O O . LYS A 1 101 ? 0.728 -3.117 8.672 1.00 73.81 101 LYS A O 1
ATOM 814 N N . GLY A 1 102 ? -1.385 -3.795 8.273 1.00 72.12 102 GLY A N 1
ATOM 815 C CA . GLY A 1 102 ? -1.899 -3.592 9.625 1.00 72.12 102 GLY A CA 1
ATOM 816 C C . GLY A 1 102 ? -3.412 -3.781 9.680 1.00 72.12 102 GLY A C 1
ATOM 817 O O . GLY A 1 102 ? -4.108 -3.359 8.763 1.00 72.12 102 GLY A O 1
ATOM 818 N N . A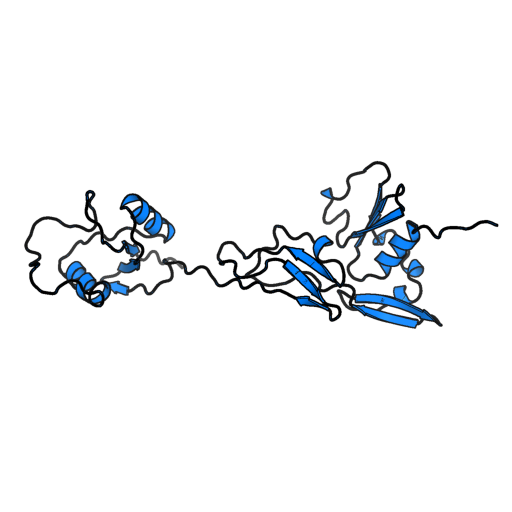SP A 1 103 ? -3.900 -4.396 10.758 1.00 73.44 103 ASP A N 1
ATOM 819 C CA . ASP A 1 103 ? -5.321 -4.744 10.927 1.00 73.44 103 ASP A CA 1
ATOM 820 C C . ASP A 1 103 ? -6.207 -3.525 11.245 1.00 73.44 103 ASP A C 1
ATOM 822 O O . ASP A 1 103 ? -7.427 -3.577 11.121 1.00 73.44 103 ASP A O 1
ATOM 826 N N . SER A 1 104 ? -5.593 -2.404 11.634 1.00 78.88 104 SER A N 1
ATOM 827 C CA . SER A 1 104 ? -6.282 -1.160 11.990 1.00 78.88 104 SER A CA 1
ATOM 828 C C . SER A 1 104 ? -6.644 -0.278 10.787 1.00 78.88 104 SER A C 1
ATOM 830 O O . SER A 1 104 ? -7.356 0.719 10.944 1.00 78.88 104 SER A O 1
ATOM 832 N N . TYR A 1 105 ? -6.177 -0.633 9.588 1.00 83.69 105 TYR A N 1
ATOM 833 C CA . TYR A 1 105 ? -6.360 0.135 8.358 1.00 83.69 105 TYR A CA 1
ATOM 834 C C . TYR A 1 105 ? -7.267 -0.605 7.373 1.00 83.69 105 TYR A C 1
ATOM 836 O O . TYR A 1 105 ? -7.205 -1.827 7.254 1.00 83.69 105 TYR A O 1
ATOM 844 N N . SER A 1 106 ? -8.073 0.140 6.620 1.00 81.62 106 SER A N 1
ATOM 845 C CA . SER A 1 106 ? -8.811 -0.392 5.477 1.00 81.62 106 SER A CA 1
ATOM 846 C C . SER A 1 106 ? -8.012 -0.192 4.193 1.00 81.62 106 SER A C 1
ATOM 848 O O . SER A 1 106 ? -7.558 0.910 3.882 1.00 81.62 106 SER A O 1
ATOM 850 N N . MET A 1 107 ? -7.874 -1.276 3.430 1.00 77.69 107 MET A N 1
ATOM 851 C CA . MET A 1 107 ? -7.210 -1.295 2.123 1.00 77.69 107 MET A CA 1
ATOM 852 C C . MET A 1 107 ? -8.205 -1.309 0.958 1.00 77.69 107 MET A C 1
ATOM 854 O O . MET A 1 107 ? -7.787 -1.369 -0.191 1.00 77.69 107 MET A O 1
ATOM 858 N N . GLU A 1 108 ? -9.509 -1.229 1.235 1.00 75.06 108 GLU A N 1
ATOM 859 C CA . GLU A 1 108 ? -10.581 -1.333 0.232 1.00 75.06 108 GLU A CA 1
ATOM 860 C C . GLU A 1 108 ? -10.449 -0.294 -0.892 1.00 75.06 108 GLU A C 1
ATOM 862 O O . GLU A 1 108 ? -10.681 -0.588 -2.063 1.00 75.06 108 GLU A O 1
ATOM 867 N N . HIS A 1 109 ? -10.017 0.917 -0.541 1.00 71.81 109 HIS A N 1
ATOM 868 C CA . HIS A 1 109 ? -9.877 2.031 -1.478 1.00 71.81 109 HIS A CA 1
ATOM 869 C C . HIS A 1 109 ? -8.452 2.202 -2.016 1.00 71.81 109 HIS A C 1
ATOM 871 O O . HIS A 1 109 ? -8.228 3.041 -2.888 1.00 71.81 109 HIS A O 1
ATOM 877 N N . VAL A 1 110 ? -7.489 1.423 -1.512 1.00 71.31 110 VAL A N 1
ATOM 878 C CA . VAL A 1 110 ? -6.087 1.510 -1.923 1.00 71.31 110 VAL A CA 1
ATOM 879 C C . VAL A 1 110 ? -5.863 0.552 -3.076 1.00 71.31 110 VAL A C 1
ATOM 881 O O . VAL A 1 110 ? -5.941 -0.665 -2.918 1.00 71.31 110 VAL A O 1
ATOM 884 N N . ARG A 1 111 ? -5.522 1.086 -4.245 1.00 68.38 111 ARG A N 1
ATOM 885 C CA . ARG A 1 111 ? -5.087 0.253 -5.364 1.00 68.38 111 ARG A CA 1
ATOM 886 C C . ARG A 1 111 ? -3.597 -0.006 -5.236 1.00 68.38 111 ARG A C 1
ATOM 888 O O . ARG A 1 111 ? -2.840 0.847 -4.777 1.00 68.38 111 ARG A O 1
ATOM 895 N N . GLU A 1 112 ? -3.141 -1.156 -5.720 1.00 57.94 112 GLU A N 1
ATOM 896 C CA . GLU A 1 112 ? -1.710 -1.478 -5.706 1.00 57.94 112 GLU A CA 1
ATOM 897 C C . GLU A 1 112 ? -0.868 -0.428 -6.465 1.00 57.94 112 GLU A C 1
ATOM 899 O O . GLU A 1 112 ? 0.262 -0.135 -6.077 1.00 57.94 112 GLU A O 1
ATOM 904 N N . TRP A 1 113 ? -1.462 0.217 -7.483 1.00 59.81 113 TRP A N 1
ATOM 905 C CA . TRP A 1 113 ? -0.880 1.334 -8.243 1.00 59.81 113 TRP A CA 1
ATOM 906 C C . TRP A 1 113 ? -0.603 2.590 -7.413 1.00 59.81 113 TRP A C 1
ATOM 908 O O . TRP A 1 113 ? 0.284 3.376 -7.762 1.00 59.81 113 TRP A O 1
ATOM 918 N N . ASP A 1 114 ? -1.357 2.797 -6.334 1.00 64.25 114 ASP A N 1
ATOM 919 C CA . ASP A 1 114 ? -1.246 3.995 -5.507 1.00 64.25 114 ASP A CA 1
ATOM 920 C C . ASP A 1 114 ? 0.04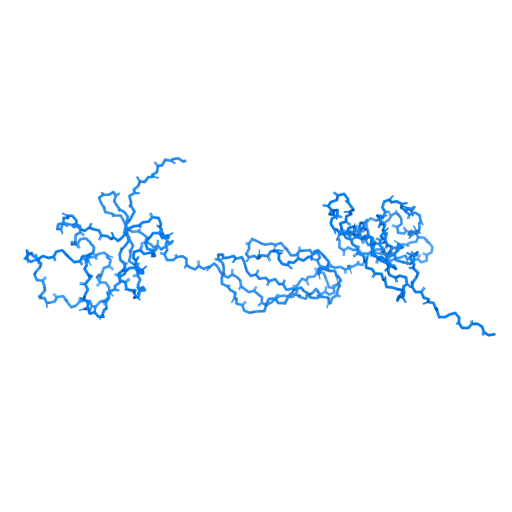9 3.937 -4.679 1.00 64.25 114 ASP A C 1
ATOM 922 O O . ASP A 1 114 ? 0.728 4.949 -4.496 1.00 64.25 114 ASP A O 1
ATOM 926 N N . ALA A 1 115 ? 0.469 2.735 -4.265 1.00 60.44 115 ALA A N 1
ATOM 927 C CA . ALA A 1 115 ? 1.675 2.497 -3.466 1.00 60.44 115 ALA A CA 1
ATOM 928 C C . ALA A 1 115 ? 2.996 2.585 -4.264 1.00 60.44 115 ALA A C 1
ATOM 930 O O . ALA A 1 115 ? 4.063 2.244 -3.747 1.00 60.44 115 ALA A O 1
ATOM 931 N N . ILE A 1 116 ? 2.948 3.031 -5.523 1.00 63.59 116 ILE A N 1
ATOM 932 C CA . ILE A 1 116 ? 4.092 2.988 -6.436 1.00 63.59 116 ILE A CA 1
ATOM 933 C C . ILE A 1 116 ? 4.942 4.234 -6.315 1.00 63.59 116 ILE A C 1
ATOM 935 O O . ILE A 1 116 ? 4.560 5.295 -6.795 1.00 63.59 116 ILE A O 1
ATOM 939 N N . GLY A 1 117 ? 6.162 4.069 -5.820 1.00 74.12 117 GLY A N 1
ATOM 940 C CA . GLY A 1 117 ? 7.217 5.055 -5.993 1.00 74.12 117 GLY A CA 1
ATOM 941 C C . GLY A 1 117 ? 7.544 5.840 -4.733 1.00 74.12 117 GLY A C 1
ATOM 942 O O . GLY A 1 117 ? 6.676 6.283 -3.980 1.00 74.12 117 GLY A O 1
ATOM 943 N N . ILE A 1 118 ? 8.837 6.083 -4.552 1.00 82.69 118 ILE A N 1
ATOM 944 C CA . ILE A 1 118 ? 9.337 7.055 -3.585 1.00 82.69 118 ILE A CA 1
ATOM 945 C C . ILE A 1 118 ? 8.655 8.416 -3.796 1.00 82.69 118 ILE A C 1
ATOM 947 O O . ILE A 1 118 ? 8.444 8.860 -4.925 1.00 82.69 118 ILE A O 1
ATOM 951 N N . SER A 1 119 ? 8.320 9.087 -2.695 1.00 83.12 119 SER A N 1
ATOM 952 C CA . SER A 1 119 ? 7.627 10.382 -2.641 1.00 83.12 119 SER A CA 1
ATOM 953 C C . SER A 1 119 ? 6.183 10.380 -3.149 1.00 83.12 119 SER A C 1
ATOM 955 O O . SER A 1 119 ? 5.544 11.435 -3.135 1.00 83.12 119 SER A O 1
ATOM 957 N N . ARG A 1 120 ? 5.631 9.230 -3.559 1.00 81.12 120 ARG A N 1
ATOM 958 C CA . ARG A 1 120 ? 4.194 9.108 -3.819 1.00 81.12 120 ARG A CA 1
ATOM 959 C C . ARG A 1 120 ? 3.420 8.968 -2.523 1.00 81.12 120 ARG A C 1
ATOM 961 O O . ARG A 1 120 ? 3.960 8.548 -1.497 1.00 81.12 120 ARG A O 1
ATOM 968 N N . GLY A 1 121 ? 2.157 9.376 -2.578 1.00 82.62 121 GLY A N 1
ATOM 969 C CA . GLY A 1 121 ? 1.259 9.266 -1.447 1.00 82.62 121 GLY A CA 1
ATOM 970 C C . GLY A 1 121 ? 0.006 8.481 -1.780 1.00 82.62 121 GLY A C 1
ATOM 971 O O . GLY A 1 121 ? -0.478 8.551 -2.906 1.00 82.62 121 GLY A O 1
ATOM 972 N N . ILE A 1 122 ? -0.501 7.779 -0.775 1.00 84.31 122 ILE A N 1
ATOM 973 C CA . ILE A 1 122 ? -1.738 7.002 -0.822 1.00 84.31 122 ILE A CA 1
ATOM 974 C C . ILE A 1 122 ? -2.696 7.504 0.248 1.00 84.31 122 ILE A C 1
ATOM 976 O O . ILE A 1 122 ? -2.258 8.029 1.276 1.00 84.31 122 ILE A O 1
ATOM 980 N N . HIS A 1 123 ? -3.991 7.353 -0.010 1.00 85.06 123 HIS A N 1
ATOM 981 C CA . HIS A 1 123 ? -5.040 7.636 0.962 1.00 85.06 123 HIS A CA 1
ATOM 982 C C . HIS A 1 123 ? -5.480 6.323 1.601 1.00 85.06 123 HIS A C 1
ATOM 984 O O . HIS A 1 123 ? -5.889 5.405 0.896 1.00 85.06 123 HIS A O 1
ATOM 990 N N . ILE A 1 124 ? -5.35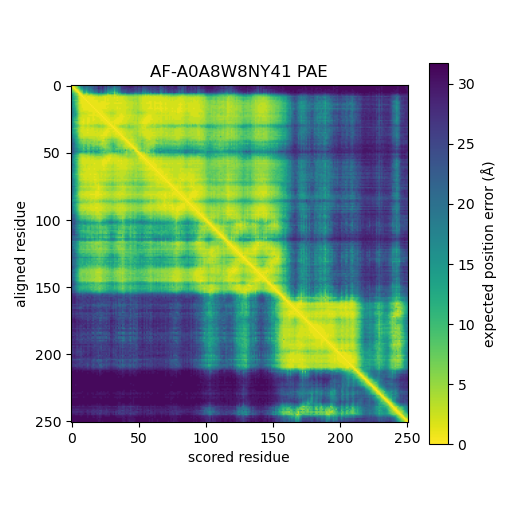8 6.236 2.922 1.00 85.25 124 ILE A N 1
ATOM 991 C CA . ILE A 1 124 ? -5.751 5.080 3.727 1.00 85.25 124 ILE A CA 1
ATOM 992 C C . ILE A 1 124 ? -6.704 5.556 4.810 1.00 85.25 124 ILE A C 1
ATOM 994 O O . ILE A 1 124 ? -6.413 6.524 5.510 1.00 85.25 124 ILE A O 1
ATOM 998 N N . THR A 1 125 ? -7.805 4.836 4.987 1.00 86.06 125 THR A N 1
ATOM 999 C CA . THR A 1 125 ? -8.754 5.069 6.075 1.00 86.06 125 THR A CA 1
ATOM 1000 C C . THR A 1 125 ? -8.573 4.023 7.168 1.00 86.06 125 THR A C 1
ATOM 1002 O O . THR A 1 125 ? -8.036 2.938 6.937 1.00 86.06 125 THR A O 1
ATOM 1005 N N . CYS A 1 126 ? -9.025 4.329 8.380 1.00 87.25 126 CYS A N 1
ATOM 1006 C CA . CYS A 1 126 ? -9.117 3.311 9.422 1.00 87.25 126 CYS A CA 1
ATOM 1007 C C . CYS A 1 126 ? -10.173 2.251 9.059 1.00 87.25 126 CYS A C 1
ATOM 1009 O O . CYS A 1 126 ? -11.112 2.533 8.312 1.00 87.25 126 CYS A O 1
ATOM 1011 N N . ALA A 1 127 ? -10.023 1.035 9.587 1.00 86.50 127 ALA A N 1
ATOM 1012 C CA . ALA A 1 127 ? -11.062 0.011 9.491 1.00 86.50 127 ALA A CA 1
ATOM 1013 C C . ALA A 1 127 ? -12.328 0.430 10.271 1.00 86.50 127 ALA A C 1
ATOM 1015 O O . ALA A 1 127 ? -12.246 1.232 11.202 1.00 86.50 127 ALA A O 1
ATOM 1016 N N . ASP A 1 128 ? -13.494 -0.138 9.941 1.00 82.44 128 ASP A N 1
ATOM 1017 C CA . ASP A 1 128 ? -14.802 0.295 10.477 1.00 82.44 128 ASP A CA 1
ATOM 1018 C C . ASP A 1 128 ? -14.879 0.347 12.008 1.00 82.44 128 ASP A C 1
ATOM 1020 O O . ASP A 1 128 ? -15.592 1.179 12.578 1.00 82.44 128 ASP A O 1
ATOM 1024 N N . LYS A 1 129 ? -14.120 -0.517 12.687 1.00 80.00 129 LYS A N 1
ATOM 1025 C CA . LYS A 1 129 ? -14.052 -0.605 14.152 1.00 80.00 129 LYS A CA 1
ATOM 1026 C C . LYS A 1 129 ? -13.115 0.417 14.797 1.00 80.00 129 LYS A C 1
ATOM 1028 O O . LYS A 1 129 ? -12.959 0.389 16.009 1.00 80.00 129 LYS A O 1
ATOM 1033 N N . HIS A 1 130 ? -12.502 1.318 14.037 1.00 84.50 130 HIS A N 1
ATOM 1034 C CA . HIS A 1 130 ? -11.516 2.274 14.540 1.00 84.50 130 HIS A CA 1
ATOM 1035 C C . HIS A 1 130 ? -11.928 3.720 14.246 1.00 84.50 130 HIS A C 1
ATOM 1037 O O . HIS A 1 130 ? -12.601 4.014 13.258 1.00 84.50 130 HIS A O 1
ATOM 1043 N N . ASN A 1 131 ? -11.538 4.641 15.127 1.00 82.50 131 ASN A N 1
ATOM 1044 C CA . ASN A 1 131 ? -11.717 6.077 14.916 1.00 82.50 131 ASN A CA 1
ATOM 1045 C C . ASN A 1 131 ? -10.519 6.647 14.157 1.00 82.50 131 ASN A C 1
ATOM 1047 O O . ASN A 1 131 ? -9.383 6.322 14.476 1.00 82.50 131 ASN A O 1
ATOM 1051 N N . GLN A 1 132 ? -10.760 7.534 13.193 1.00 84.38 132 GLN A N 1
ATOM 1052 C CA . GLN A 1 132 ? -9.691 8.191 12.442 1.00 84.38 132 GLN A CA 1
ATOM 1053 C C . GLN A 1 132 ? -9.183 9.431 13.182 1.00 84.38 132 GLN A C 1
ATOM 1055 O O . GLN A 1 132 ? -9.924 10.393 13.378 1.00 84.38 132 GLN A O 1
ATOM 1060 N N . LEU A 1 133 ? -7.904 9.418 13.562 1.00 85.81 133 LEU A N 1
ATOM 1061 C CA . LEU A 1 133 ? -7.200 10.564 14.133 1.00 85.81 133 LEU A CA 1
ATOM 1062 C C . LEU A 1 133 ? -5.997 10.929 13.259 1.00 85.81 133 LEU A C 1
ATOM 1064 O O . LEU A 1 133 ? -5.128 10.096 13.009 1.00 85.81 133 LEU A O 1
ATOM 1068 N N . GLY A 1 134 ? -5.933 12.192 12.838 1.00 85.88 134 GLY A N 1
ATOM 1069 C CA . GLY A 1 134 ? -4.836 12.729 12.035 1.00 85.88 134 GLY A CA 1
ATOM 1070 C C . GLY A 1 134 ? -5.032 12.551 10.525 1.00 85.88 134 GLY A C 1
ATOM 1071 O O . GLY A 1 134 ? -6.151 12.637 10.020 1.00 85.88 134 GLY A O 1
ATOM 1072 N N .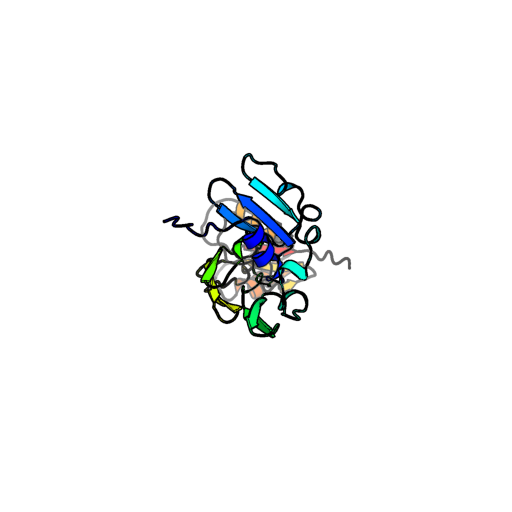 SER A 1 135 ? -3.934 12.399 9.783 1.00 84.69 135 SER A N 1
ATOM 1073 C CA . SER A 1 135 ? -3.930 12.428 8.318 1.00 84.69 135 SER A CA 1
ATOM 1074 C C . SER A 1 135 ? -3.968 11.033 7.699 1.00 84.69 135 SER A C 1
ATOM 1076 O O . SER A 1 135 ? -3.024 10.262 7.831 1.00 84.69 135 SER A O 1
ATOM 1078 N N . GLU A 1 136 ? -5.001 10.777 6.897 1.00 84.25 136 GLU A N 1
ATOM 1079 C CA . GLU A 1 136 ? -5.154 9.611 6.007 1.00 84.25 136 GLU A CA 1
ATOM 1080 C C . GLU A 1 136 ? -4.104 9.514 4.888 1.00 84.25 136 GLU A C 1
ATOM 1082 O O . GLU A 1 136 ? -4.066 8.537 4.141 1.00 84.25 136 GLU A O 1
ATOM 1087 N N . ARG A 1 137 ? -3.249 10.531 4.734 1.00 87.06 137 ARG A N 1
ATOM 1088 C CA . ARG A 1 137 ? -2.275 10.592 3.649 1.00 87.06 137 ARG A CA 1
ATOM 1089 C C . ARG A 1 137 ? -0.946 9.984 4.075 1.00 87.06 137 ARG A C 1
ATOM 1091 O O . ARG A 1 137 ? -0.158 10.599 4.794 1.00 87.06 137 ARG A O 1
ATOM 1098 N N . PHE A 1 138 ? -0.658 8.806 3.544 1.00 88.44 138 PHE A N 1
ATOM 1099 C CA . PHE A 1 138 ? 0.618 8.125 3.716 1.00 88.44 138 PHE A CA 1
ATOM 1100 C C . PHE A 1 138 ? 1.552 8.572 2.598 1.00 88.44 138 PHE A C 1
ATOM 1102 O O . PHE A 1 138 ? 1.140 8.603 1.446 1.00 88.44 138 PHE A O 1
ATOM 1109 N N . VAL A 1 139 ? 2.802 8.923 2.902 1.00 89.31 139 VAL A N 1
ATOM 1110 C CA . VAL A 1 139 ? 3.806 9.321 1.895 1.00 89.31 139 VAL A CA 1
ATOM 1111 C C . VAL A 1 139 ? 5.018 8.406 1.976 1.00 89.31 139 VAL A C 1
ATOM 1113 O O . VAL A 1 139 ? 5.627 8.277 3.038 1.00 89.31 139 VAL A O 1
ATOM 1116 N N . CYS A 1 140 ? 5.393 7.788 0.859 1.00 88.69 140 CYS A N 1
ATOM 1117 C CA . CYS A 1 140 ? 6.536 6.891 0.799 1.00 88.69 140 CYS A CA 1
ATOM 1118 C C . CYS A 1 140 ? 7.850 7.682 0.862 1.00 88.69 140 CYS A C 1
ATOM 1120 O O . CYS A 1 140 ? 8.106 8.551 0.028 1.00 88.69 140 CYS A O 1
ATOM 1122 N N . ARG A 1 141 ? 8.698 7.413 1.859 1.00 90.00 141 ARG A N 1
ATOM 1123 C CA . ARG A 1 141 ? 10.007 8.067 2.005 1.00 90.00 141 ARG A CA 1
ATOM 1124 C C . ARG A 1 141 ? 11.086 7.329 1.218 1.00 90.00 141 ARG A C 1
ATOM 1126 O O . ARG A 1 141 ? 10.982 6.134 0.974 1.00 90.00 141 ARG A O 1
ATOM 1133 N N . SER A 1 142 ? 12.181 8.022 0.913 1.00 89.25 142 SER A N 1
ATOM 1134 C CA . SER A 1 142 ? 13.336 7.475 0.180 1.00 89.25 142 SER A CA 1
ATOM 1135 C C . SER A 1 142 ? 14.035 6.289 0.852 1.00 89.25 142 SER A C 1
ATOM 1137 O O . SER A 1 142 ? 14.744 5.548 0.182 1.00 89.25 142 SER A O 1
ATOM 1139 N N . ASN A 1 143 ? 13.834 6.086 2.153 1.00 89.06 143 ASN A N 1
ATOM 1140 C CA . ASN A 1 143 ? 14.333 4.928 2.898 1.00 89.06 143 ASN A CA 1
ATOM 1141 C C . ASN A 1 143 ? 13.377 3.717 2.856 1.00 89.06 143 ASN A C 1
ATOM 1143 O O . ASN A 1 143 ? 13.605 2.755 3.584 1.00 89.06 143 ASN A O 1
ATOM 1147 N N . GLY A 1 144 ? 12.294 3.774 2.073 1.00 86.00 144 GLY A N 1
ATOM 1148 C CA . GLY A 1 144 ? 11.314 2.693 1.961 1.00 86.00 144 GLY A CA 1
ATOM 1149 C C . GLY A 1 144 ? 10.309 2.621 3.110 1.00 86.00 144 GLY A C 1
ATOM 1150 O O . GLY A 1 144 ? 9.596 1.627 3.218 1.00 86.00 144 GLY A O 1
ATOM 1151 N N . THR A 1 145 ? 10.224 3.643 3.973 1.00 88.62 145 THR A N 1
ATOM 1152 C CA . THR A 1 145 ? 9.229 3.680 5.057 1.00 88.62 145 THR A CA 1
ATOM 1153 C C . THR A 1 145 ? 8.088 4.643 4.753 1.00 88.62 145 THR A C 1
ATOM 1155 O O . THR A 1 145 ? 8.292 5.755 4.259 1.00 88.62 145 THR A O 1
ATOM 1158 N N . TRP A 1 146 ? 6.870 4.258 5.125 1.00 87.25 146 TRP A N 1
ATOM 1159 C CA . TRP A 1 146 ? 5.715 5.147 5.058 1.00 87.25 146 TRP A CA 1
ATOM 1160 C C . TRP A 1 146 ? 5.809 6.244 6.124 1.00 87.25 146 TRP A C 1
ATOM 1162 O O . TRP A 1 146 ? 6.066 5.984 7.298 1.00 87.25 146 TRP A O 1
ATOM 1172 N N . ARG A 1 147 ? 5.609 7.498 5.717 1.00 87.31 147 ARG A N 1
ATOM 1173 C CA . ARG A 1 147 ? 5.284 8.605 6.617 1.00 87.31 147 ARG A CA 1
ATOM 1174 C C . ARG A 1 147 ? 3.771 8.676 6.730 1.00 87.31 147 ARG A C 1
ATOM 1176 O O . ARG A 1 147 ? 3.129 9.031 5.748 1.00 87.31 147 ARG A O 1
ATOM 1183 N N . ALA A 1 148 ? 3.241 8.416 7.912 1.00 83.44 148 ALA A N 1
ATOM 1184 C CA . ALA A 1 148 ? 1.835 8.616 8.218 1.00 83.44 148 ALA A CA 1
ATOM 1185 C C . ALA A 1 148 ? 1.699 9.387 9.529 1.00 83.44 148 ALA A C 1
ATOM 1187 O O . ALA A 1 148 ? 2.568 9.296 10.397 1.00 83.44 148 ALA A O 1
ATOM 1188 N N . ASP A 1 149 ? 0.612 10.138 9.635 1.00 83.06 149 ASP A N 1
ATOM 1189 C CA . ASP A 1 149 ? 0.130 10.735 10.881 1.00 83.06 149 ASP A CA 1
ATOM 1190 C C . ASP A 1 149 ? -1.293 10.227 11.136 1.00 83.06 149 ASP A C 1
ATOM 1192 O O . ASP A 1 149 ? -2.189 10.996 11.456 1.00 83.06 149 ASP A O 1
ATOM 1196 N N . LEU A 1 150 ? -1.524 8.939 10.858 1.00 85.69 150 LEU A N 1
ATOM 1197 C CA . LEU A 1 150 ? -2.811 8.279 11.042 1.00 85.69 150 LEU A CA 1
ATOM 1198 C C . LEU A 1 150 ? -2.742 7.399 12.286 1.00 85.69 150 LEU A C 1
ATOM 1200 O O . LEU A 1 150 ? -1.999 6.414 12.319 1.00 85.69 150 LEU A O 1
ATOM 1204 N N . SER A 1 151 ? -3.546 7.738 13.285 1.00 86.69 151 SER A N 1
ATOM 1205 C CA . SER A 1 151 ? -3.810 6.897 14.443 1.00 86.69 151 SER A CA 1
ATOM 1206 C C . SER A 1 151 ? -5.231 6.353 14.342 1.00 86.69 151 SER A C 1
ATOM 1208 O O . SER A 1 151 ? -6.183 7.110 14.155 1.00 86.69 151 SER A O 1
ATOM 1210 N N . CYS A 1 152 ? -5.350 5.032 14.452 1.00 86.38 152 CYS A N 1
ATOM 1211 C CA . CYS A 1 152 ? -6.611 4.303 14.389 1.00 86.38 152 CYS A CA 1
ATOM 1212 C C . CYS A 1 152 ? -6.855 3.594 15.729 1.00 86.38 15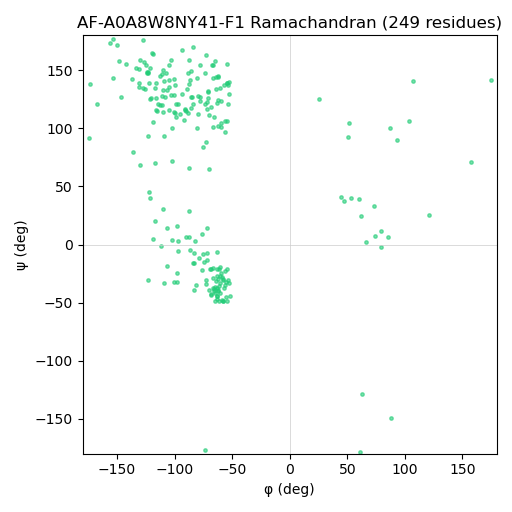2 CYS A C 1
ATOM 1214 O O . CYS A 1 152 ? -6.710 2.372 15.798 1.00 86.38 152 CYS A O 1
ATOM 1216 N N . PRO A 1 153 ? -7.152 4.309 16.831 1.00 85.44 153 PRO A N 1
ATOM 1217 C CA . PRO A 1 153 ? -7.587 3.649 18.055 1.00 85.44 153 PRO A CA 1
ATOM 1218 C C . PRO A 1 153 ? -8.896 2.901 17.801 1.00 85.44 153 PRO A C 1
ATOM 1220 O O . PRO A 1 153 ? -9.744 3.365 17.032 1.00 85.44 153 PRO A O 1
ATOM 1223 N N . GLU A 1 154 ? -9.058 1.747 18.444 1.00 79.75 154 GLU A N 1
ATOM 1224 C CA . GLU A 1 154 ? -10.338 1.041 18.448 1.00 79.75 154 GLU A CA 1
ATOM 1225 C C . GLU A 1 154 ? -11.437 1.991 18.931 1.00 79.75 154 GLU A C 1
ATOM 1227 O O . GLU A 1 154 ? -11.260 2.773 19.873 1.00 79.75 154 GLU A O 1
ATOM 1232 N N . LYS A 1 155 ? -12.580 1.952 18.250 1.00 74.56 155 LYS A N 1
ATOM 1233 C CA . LYS A 1 155 ? -13.805 2.534 18.774 1.00 74.56 155 LYS A CA 1
ATOM 1234 C C . LYS A 1 155 ? -14.072 1.814 20.081 1.00 74.56 155 LYS A C 1
ATOM 1236 O O . LYS A 1 155 ? -14.162 0.591 20.104 1.00 74.56 155 LYS A O 1
ATOM 1241 N N . TYR A 1 156 ? -14.179 2.576 21.163 1.00 60.09 156 TYR A N 1
ATOM 1242 C CA . TYR A 1 156 ? -14.700 2.030 22.401 1.00 60.09 156 TYR A CA 1
ATOM 1243 C C . TYR A 1 156 ? -16.117 1.539 22.107 1.00 60.09 156 TYR A C 1
ATOM 1245 O O . TYR A 1 156 ? -17.029 2.347 21.926 1.00 60.09 156 TYR A O 1
ATOM 1253 N N . ASN A 1 157 ? -16.291 0.226 21.986 1.00 61.03 157 ASN A N 1
ATOM 1254 C CA . ASN A 1 157 ? -17.621 -0.343 21.982 1.00 61.03 157 ASN A CA 1
ATOM 1255 C C . ASN A 1 157 ? -18.115 -0.216 23.419 1.00 61.03 157 ASN A C 1
ATOM 1257 O O . ASN A 1 157 ? -17.559 -0.842 24.319 1.00 61.03 157 ASN A O 1
ATOM 1261 N N . GLU A 1 158 ? -19.174 0.559 23.653 1.00 57.19 158 GLU A N 1
ATOM 1262 C CA . GLU A 1 158 ? -19.846 0.567 24.963 1.00 57.19 158 GLU A CA 1
ATOM 1263 C C . GLU A 1 158 ? -20.274 -0.848 25.393 1.00 57.19 158 GLU A C 1
ATOM 1265 O O . GLU A 1 158 ? -20.415 -1.116 26.584 1.00 57.19 158 GLU A O 1
ATOM 1270 N N . CYS A 1 159 ? -20.402 -1.775 24.436 1.00 62.03 159 CYS A N 1
ATOM 1271 C CA . CYS A 1 159 ? -20.662 -3.193 24.660 1.00 62.03 159 CYS A CA 1
ATOM 1272 C C . CYS A 1 159 ? -19.494 -3.974 25.292 1.00 62.03 159 CYS A C 1
ATOM 1274 O O . CYS A 1 159 ? -19.745 -5.031 25.861 1.00 62.03 159 CYS A O 1
ATOM 1276 N N . ASP A 1 160 ? -18.252 -3.490 25.203 1.00 65.44 160 ASP A N 1
ATOM 1277 C CA . ASP A 1 160 ? -17.048 -4.156 25.738 1.00 65.44 160 ASP A CA 1
ATOM 1278 C C . ASP A 1 160 ? -16.647 -3.599 27.117 1.00 65.44 160 ASP A C 1
ATOM 1280 O O . ASP A 1 160 ? -15.524 -3.782 27.590 1.00 65.44 160 ASP A O 1
ATOM 1284 N N . GLY A 1 161 ? -17.556 -2.875 27.777 1.00 66.31 161 GLY A N 1
ATOM 1285 C CA . GLY A 1 161 ? -17.306 -2.330 29.104 1.00 66.31 161 GLY A CA 1
ATOM 1286 C C . GLY A 1 161 ? -17.331 -3.381 30.221 1.00 66.31 161 GLY A C 1
ATOM 1287 O O . GLY A 1 161 ? -17.482 -4.582 30.007 1.00 66.31 161 GLY A O 1
ATOM 1288 N N . ASN A 1 162 ? -17.177 -2.915 31.461 1.00 72.44 162 ASN A N 1
ATOM 1289 C CA . ASN A 1 162 ? -17.105 -3.778 32.642 1.00 72.44 162 ASN A CA 1
ATOM 1290 C C . ASN A 1 162 ? -18.489 -4.331 33.022 1.00 72.44 162 ASN A C 1
ATOM 1292 O O . ASN A 1 162 ? -19.167 -3.778 33.889 1.00 72.44 162 ASN A O 1
ATOM 1296 N N . TRP A 1 163 ? -18.900 -5.425 32.382 1.00 80.12 163 TRP A N 1
ATOM 1297 C CA . TRP A 1 163 ? -20.098 -6.170 32.763 1.00 80.12 163 TRP A CA 1
ATOM 1298 C C . TRP A 1 163 ? -19.945 -6.765 34.165 1.00 80.12 163 TRP A C 1
ATOM 1300 O O . TRP A 1 163 ? -18.935 -7.388 34.492 1.00 80.12 163 TRP A O 1
ATOM 1310 N N . MET A 1 164 ? -20.974 -6.612 34.988 1.00 81.06 164 MET A N 1
ATOM 1311 C CA . MET A 1 164 ? -21.059 -7.212 36.317 1.00 81.06 164 MET A CA 1
ATOM 1312 C C . MET A 1 164 ? -22.134 -8.290 36.326 1.00 81.06 164 MET A C 1
ATOM 1314 O O . MET A 1 164 ? -23.129 -8.167 35.626 1.00 81.06 164 MET A O 1
ATOM 1318 N N . SER A 1 165 ? -21.943 -9.355 37.102 1.00 86.94 165 SER A N 1
ATOM 1319 C CA . SER A 1 165 ? -22.877 -10.486 37.111 1.00 86.94 165 SER A CA 1
ATOM 1320 C C . SER A 1 165 ? -23.689 -10.561 38.399 1.00 86.94 165 SER A C 1
ATOM 1322 O O . SER A 1 165 ? -23.155 -10.355 39.490 1.00 86.94 165 SER A O 1
ATOM 1324 N N . TYR A 1 166 ? -24.971 -10.898 38.263 1.00 84.00 166 TYR A N 1
ATOM 1325 C CA . TYR A 1 166 ? -25.880 -11.188 39.370 1.00 84.00 166 TYR A CA 1
ATOM 1326 C C . TYR A 1 166 ? -26.882 -12.267 38.947 1.00 84.00 166 TYR A C 1
ATOM 1328 O O . TYR A 1 166 ? -27.506 -12.161 37.895 1.00 84.00 166 TYR A O 1
ATOM 1336 N N . LYS A 1 167 ? -26.999 -13.341 39.742 1.00 85.88 167 LYS A N 1
ATOM 1337 C CA . LYS A 1 167 ? -27.924 -14.477 39.523 1.00 85.88 167 LYS A CA 1
ATOM 1338 C C . LYS A 1 167 ? -27.949 -15.054 38.088 1.00 85.88 167 LYS A C 1
ATOM 1340 O O . LYS A 1 167 ? -28.991 -15.480 37.611 1.00 85.88 167 LYS A O 1
ATOM 1345 N N . GLY A 1 168 ? -26.803 -15.119 37.406 1.00 79.94 168 GLY A N 1
ATOM 1346 C CA . GLY A 1 168 ? -26.711 -15.691 36.049 1.00 79.94 168 GLY A CA 1
ATOM 1347 C C . GLY A 1 168 ? -27.028 -14.715 34.909 1.00 79.94 168 GLY A C 1
ATOM 1348 O O . GLY A 1 168 ? -27.044 -15.115 33.748 1.00 79.94 168 GLY A O 1
ATOM 1349 N N . HIS A 1 169 ? -27.228 -13.438 35.231 1.00 81.31 169 HIS A N 1
ATOM 1350 C CA . HIS A 1 169 ? -27.362 -12.345 34.274 1.00 81.31 169 HIS A CA 1
ATOM 1351 C C . HIS A 1 169 ? -26.138 -11.432 34.345 1.00 81.31 169 HIS A C 1
ATOM 1353 O O . HIS A 1 169 ? -25.519 -11.289 35.405 1.00 81.31 169 HIS A O 1
ATOM 1359 N N . TYR A 1 170 ? -25.802 -10.801 33.222 1.00 81.88 170 TYR A N 1
ATOM 1360 C CA . TYR A 1 170 ? -24.735 -9.807 33.129 1.00 81.88 170 TYR A CA 1
ATOM 1361 C C . TYR A 1 170 ? -25.331 -8.432 32.892 1.00 81.88 170 TYR A C 1
ATOM 1363 O O . TYR A 1 170 ? -26.139 -8.292 31.986 1.00 81.88 170 TYR A O 1
ATOM 1371 N N . TYR A 1 171 ? -24.879 -7.434 33.644 1.00 81.12 171 TYR A N 1
ATOM 1372 C CA . TYR A 1 171 ? -25.381 -6.068 33.642 1.00 81.12 171 TYR A CA 1
ATOM 1373 C C . TYR A 1 171 ? -24.261 -5.090 33.309 1.00 81.12 171 TYR A C 1
ATOM 1375 O O . TYR A 1 171 ? -23.154 -5.194 33.842 1.00 81.12 171 TYR A O 1
ATOM 1383 N N . ILE A 1 172 ? -24.563 -4.091 32.491 1.00 77.56 172 ILE A N 1
ATOM 1384 C CA . ILE A 1 172 ? -23.695 -2.934 32.283 1.00 77.56 172 ILE A CA 1
ATOM 1385 C C . ILE A 1 172 ? -24.526 -1.655 32.277 1.00 77.56 172 ILE A C 1
ATOM 1387 O O . ILE A 1 172 ? -25.646 -1.625 31.765 1.00 77.56 172 ILE A O 1
ATOM 1391 N N . LEU A 1 173 ? -23.961 -0.595 32.855 1.00 76.56 173 LEU A N 1
ATOM 1392 C CA . LEU A 1 173 ? -24.519 0.748 32.781 1.00 76.56 173 LEU A CA 1
ATOM 1393 C C . LEU A 1 173 ? -23.791 1.544 31.696 1.00 76.56 173 LEU A C 1
ATOM 1395 O O . LEU A 1 173 ? -22.638 1.943 31.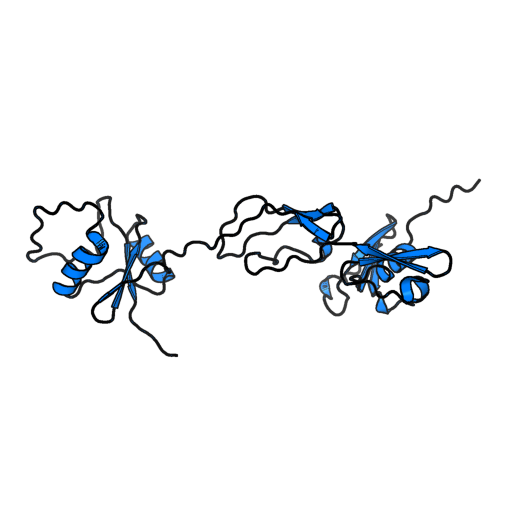872 1.00 76.56 173 LEU A O 1
ATOM 1399 N N . ASN A 1 174 ? -24.486 1.816 30.604 1.00 69.12 174 ASN A N 1
ATOM 1400 C CA . ASN A 1 174 ? -24.070 2.765 29.591 1.00 69.12 174 ASN A CA 1
ATOM 1401 C C . ASN A 1 174 ? -24.518 4.181 30.014 1.00 69.12 174 ASN A C 1
ATOM 1403 O O . ASN A 1 174 ? -25.664 4.427 30.384 1.00 69.12 174 ASN A O 1
ATOM 1407 N N . GLN A 1 175 ? -23.571 5.119 30.033 1.00 66.38 175 GLN A N 1
ATOM 1408 C CA . GLN A 1 175 ? -23.775 6.476 30.558 1.00 66.38 175 GLN A CA 1
ATOM 1409 C C . GLN A 1 175 ? -24.337 7.450 29.515 1.00 66.38 175 GLN A C 1
ATOM 1411 O O . GLN A 1 175 ? -24.636 8.602 29.845 1.00 66.38 175 GLN A O 1
ATOM 1416 N N . THR A 1 176 ? -24.479 7.008 28.269 1.00 62.00 176 THR A N 1
ATOM 1417 C CA . THR A 1 176 ? -25.014 7.812 27.181 1.00 62.00 176 THR A CA 1
ATOM 1418 C C . THR A 1 176 ? -26.512 8.032 27.387 1.00 62.00 176 THR A C 1
ATOM 1420 O O . THR A 1 176 ? -27.291 7.101 27.585 1.00 62.00 176 THR A O 1
ATOM 1423 N N . LYS A 1 177 ? -26.925 9.305 27.370 1.00 68.75 177 LYS A N 1
ATOM 1424 C CA . LYS A 1 177 ? -28.330 9.697 27.525 1.00 68.75 177 LYS A CA 1
ATOM 1425 C C . LYS A 1 177 ? -29.051 9.504 26.196 1.00 68.75 177 LYS A C 1
ATOM 1427 O O . LYS A 1 177 ? -28.787 10.239 25.248 1.00 68.75 177 LYS A O 1
ATOM 1432 N N . LEU A 1 178 ? -29.972 8.550 26.150 1.00 63.75 178 LEU A N 1
ATOM 1433 C CA . LEU A 1 178 ? -30.717 8.181 24.948 1.00 63.75 178 LEU A CA 1
ATOM 1434 C C . LEU A 1 178 ? -32.222 8.210 25.213 1.00 63.75 178 LEU A C 1
ATOM 1436 O O . LEU A 1 178 ? -32.668 8.088 26.355 1.00 63.75 178 LEU A O 1
ATOM 1440 N N . SER A 1 179 ? -33.014 8.366 24.151 1.00 72.38 179 SER A N 1
ATOM 1441 C CA . SER A 1 179 ? -34.447 8.080 24.231 1.00 72.38 179 SER A CA 1
ATOM 1442 C C . SER A 1 179 ? -34.653 6.572 24.429 1.00 72.38 179 SER A C 1
ATOM 1444 O O . SER A 1 179 ? -33.803 5.784 24.028 1.00 72.38 179 SER A O 1
ATOM 1446 N N . GLN A 1 180 ? -35.768 6.139 25.026 1.00 71.06 180 GLN A N 1
ATOM 1447 C CA . GLN A 1 180 ? -36.056 4.707 25.213 1.00 71.06 180 GLN A CA 1
ATOM 1448 C C . GLN A 1 180 ? -35.951 3.862 23.915 1.00 71.06 180 GLN A C 1
ATOM 1450 O O . GLN A 1 180 ? -35.341 2.791 23.967 1.00 71.06 180 GLN A O 1
ATOM 1455 N N . PRO A 1 181 ? -36.479 4.287 22.747 1.00 74.06 181 PRO A N 1
ATOM 1456 C CA . PRO A 1 181 ? -36.315 3.506 21.520 1.00 74.06 181 PRO A CA 1
ATOM 1457 C C . PRO A 1 181 ? -34.858 3.441 21.039 1.00 74.06 181 PRO A C 1
ATOM 1459 O O . PRO A 1 181 ? -34.419 2.375 20.605 1.00 74.06 181 PRO A O 1
ATOM 1462 N N . ASP A 1 182 ? -34.090 4.526 21.170 1.00 71.38 182 ASP A N 1
ATOM 1463 C CA . ASP A 1 182 ? -32.664 4.536 20.809 1.00 71.38 182 ASP A CA 1
ATOM 1464 C C . ASP A 1 182 ? -31.853 3.652 21.765 1.00 71.38 182 ASP A C 1
ATOM 1466 O O . ASP A 1 182 ? -31.045 2.837 21.336 1.00 71.38 182 ASP A O 1
ATOM 1470 N N . ALA A 1 183 ? -32.146 3.742 23.061 1.00 70.88 183 ALA A N 1
ATOM 1471 C CA . ALA A 1 183 ? -31.607 2.910 24.128 1.00 70.88 183 ALA A CA 1
ATOM 1472 C C . ALA A 1 183 ? -31.814 1.411 23.853 1.00 70.88 183 ALA A C 1
ATOM 1474 O O . ALA A 1 183 ? -30.869 0.625 23.901 1.00 70.88 183 ALA A O 1
ATOM 1475 N N . MET A 1 184 ? -33.037 1.015 23.491 1.00 71.38 184 MET A N 1
ATOM 1476 C CA . MET A 1 184 ? -33.337 -0.364 23.107 1.00 71.38 184 MET A CA 1
ATOM 1477 C C . MET A 1 184 ? -32.579 -0.784 21.839 1.00 71.38 184 MET A C 1
ATOM 1479 O O . MET A 1 184 ? -32.136 -1.929 21.740 1.00 71.38 184 MET A O 1
ATOM 1483 N N . SER A 1 185 ? -32.421 0.121 20.868 1.00 76.12 185 SER A N 1
ATOM 1484 C CA . SER A 1 185 ? -31.629 -0.145 19.665 1.00 76.12 185 SER A CA 1
ATOM 1485 C C . SER A 1 185 ? -30.143 -0.337 19.982 1.00 76.12 185 SER A C 1
ATOM 1487 O O . SER A 1 185 ? -29.517 -1.203 19.376 1.00 76.12 185 SER A O 1
ATOM 1489 N N . GLU A 1 186 ? -29.574 0.429 20.915 1.00 72.31 186 GLU A N 1
ATOM 1490 C CA . GLU A 1 186 ? -28.182 0.265 21.354 1.00 72.31 186 GLU A CA 1
ATOM 1491 C C . GLU A 1 186 ? -27.976 -1.043 22.124 1.0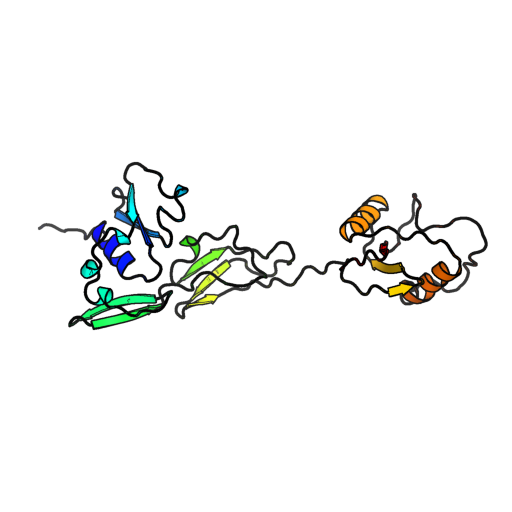0 72.31 186 GLU A C 1
ATOM 1493 O O . GLU A 1 186 ? -27.033 -1.775 21.827 1.00 72.31 186 GLU A O 1
ATOM 1498 N N . CYS A 1 187 ? -28.885 -1.409 23.038 1.00 74.06 187 CYS A N 1
ATOM 1499 C CA . CYS A 1 187 ? -28.831 -2.717 23.697 1.00 74.06 187 CYS A CA 1
ATOM 1500 C C . CYS A 1 187 ? -28.816 -3.853 22.665 1.00 74.06 187 CYS A C 1
ATOM 1502 O O . CYS A 1 187 ? -27.962 -4.731 22.724 1.00 74.06 187 CYS A O 1
ATOM 1504 N N . LYS A 1 188 ? -29.676 -3.788 21.642 1.00 77.38 188 LYS A N 1
ATOM 1505 C CA . LYS A 1 188 ? -29.699 -4.804 20.578 1.00 77.38 188 LYS A CA 1
ATOM 1506 C C . LYS A 1 188 ? -28.389 -4.897 19.794 1.00 77.38 188 LYS A C 1
ATOM 1508 O O . LYS A 1 188 ? -28.014 -5.998 19.411 1.00 77.38 188 LYS A O 1
ATOM 1513 N N . LYS A 1 189 ? -27.682 -3.783 19.560 1.00 75.56 189 LYS A N 1
ATOM 1514 C CA . LYS A 1 189 ? -26.344 -3.815 18.928 1.00 75.56 189 LYS A CA 1
ATOM 1515 C C . LYS A 1 189 ? -25.325 -4.549 19.792 1.00 75.56 189 LYS A C 1
ATOM 1517 O O . LYS A 1 189 ? -24.408 -5.168 19.267 1.00 75.56 189 LYS A O 1
ATOM 1522 N N . CYS A 1 190 ? -25.496 -4.474 21.104 1.00 73.56 190 CYS A N 1
ATOM 1523 C CA . CYS A 1 190 ? -24.724 -5.225 22.068 1.00 73.56 190 CYS A CA 1
ATOM 1524 C C . CYS A 1 190 ? -25.337 -6.608 22.347 1.00 73.56 190 CYS A C 1
ATOM 1526 O O . CYS A 1 190 ? -25.145 -7.064 23.460 1.00 73.56 190 CYS A O 1
ATOM 1528 N N . ASP A 1 191 ? -26.060 -7.278 21.440 1.00 76.69 191 ASP A N 1
ATOM 1529 C CA . ASP A 1 191 ? -26.651 -8.621 21.658 1.00 76.69 191 ASP A CA 1
ATOM 1530 C C . ASP A 1 191 ? -27.345 -8.795 23.021 1.00 76.69 191 ASP A C 1
ATOM 1532 O O . ASP A 1 191 ? -27.173 -9.791 23.729 1.00 76.69 191 ASP A O 1
ATOM 1536 N N . SER A 1 192 ? -28.067 -7.766 23.443 1.00 79.44 192 SER A N 1
ATOM 1537 C CA . SER A 1 192 ? -28.558 -7.637 24.806 1.00 79.44 192 SER A CA 1
ATOM 1538 C C . SER A 1 192 ? -29.826 -6.787 24.850 1.00 79.44 192 SER A C 1
ATOM 1540 O O . SER A 1 192 ? -30.301 -6.285 23.826 1.00 79.44 192 SER A O 1
ATOM 1542 N N . PHE A 1 193 ? -30.413 -6.642 26.034 1.00 80.62 193 PHE A N 1
ATOM 1543 C CA . PHE A 1 193 ? -31.732 -6.032 26.202 1.00 80.62 193 PHE A CA 1
ATOM 1544 C C . PHE A 1 193 ? -31.718 -4.961 27.285 1.00 80.62 193 PHE A C 1
ATOM 1546 O O . PHE A 1 193 ? -30.842 -4.950 28.146 1.00 80.62 193 PHE A O 1
ATOM 1553 N N . LEU A 1 194 ? -32.693 -4.052 27.243 1.00 80.44 194 LEU A N 1
ATOM 1554 C CA . LEU A 1 194 ? -32.964 -3.202 28.400 1.00 80.44 194 LEU A CA 1
ATOM 1555 C C . LEU A 1 194 ? -33.255 -4.098 29.606 1.00 80.44 194 LEU A C 1
ATOM 1557 O O . LEU A 1 194 ? -33.940 -5.107 29.458 1.00 80.44 194 LEU A O 1
ATOM 1561 N N . VAL A 1 195 ? -32.695 -3.753 30.765 1.00 80.31 195 VAL A N 1
ATOM 1562 C CA . VAL A 1 195 ? -32.918 -4.529 31.991 1.00 80.31 195 VAL A CA 1
ATOM 1563 C C . VAL A 1 195 ? -34.405 -4.550 32.350 1.00 80.31 195 VAL A C 1
ATOM 1565 O O . VAL A 1 195 ? -35.076 -3.519 32.341 1.00 80.31 195 VAL A O 1
ATOM 1568 N N . GLU A 1 196 ? -34.895 -5.729 32.699 1.00 76.44 196 GLU A N 1
ATOM 1569 C CA . GLU A 1 196 ? -36.194 -5.939 33.325 1.00 76.44 196 GLU A CA 1
ATOM 1570 C C . GLU A 1 196 ? -35.900 -6.437 34.739 1.00 76.44 196 GLU A C 1
ATOM 1572 O O . GLU A 1 196 ? -35.185 -7.420 34.892 1.00 76.44 196 GLU A O 1
ATOM 1577 N N . ILE A 1 197 ? -36.362 -5.706 35.757 1.00 76.44 197 ILE A N 1
ATOM 1578 C CA . ILE A 1 197 ? -36.090 -6.047 37.157 1.00 76.44 197 ILE A CA 1
ATOM 1579 C C . ILE A 1 197 ? -37.211 -6.945 37.666 1.00 76.44 197 ILE A C 1
ATOM 1581 O O . ILE A 1 197 ? -38.356 -6.497 37.789 1.00 76.44 197 ILE A O 1
ATOM 1585 N N . ASP A 1 198 ? -36.855 -8.173 38.028 1.00 74.00 198 ASP A N 1
ATOM 1586 C CA . ASP A 1 198 ? -37.809 -9.204 38.439 1.00 74.00 198 ASP A CA 1
ATOM 1587 C C . ASP A 1 198 ? -37.933 -9.331 39.963 1.00 74.00 198 ASP A C 1
ATOM 1589 O O . ASP A 1 198 ? -38.962 -9.787 40.474 1.00 74.00 198 ASP A O 1
ATOM 1593 N N . ASP A 1 199 ? -36.903 -8.930 40.720 1.00 78.00 199 ASP A N 1
ATOM 1594 C CA . ASP A 1 199 ? -36.900 -9.056 42.178 1.00 78.00 199 ASP A CA 1
ATOM 1595 C C . ASP A 1 199 ? -36.246 -7.887 42.933 1.00 78.00 199 ASP A C 1
ATOM 1597 O O . ASP A 1 199 ? -35.381 -7.167 42.437 1.00 78.00 199 ASP A O 1
ATOM 1601 N N . GLU A 1 200 ? -36.659 -7.698 44.191 1.00 79.31 200 GLU A N 1
ATOM 1602 C CA . GLU A 1 200 ? -36.149 -6.627 45.061 1.00 79.31 200 GLU A CA 1
ATOM 1603 C C . GLU A 1 200 ? -34.640 -6.764 45.341 1.00 79.31 200 GLU A C 1
ATOM 1605 O O . GLU A 1 200 ? -33.936 -5.767 45.520 1.00 79.31 200 GLU A O 1
ATOM 1610 N N . GLY A 1 201 ? -34.120 -7.996 45.345 1.00 80.75 201 GLY A N 1
ATOM 1611 C CA . GLY A 1 201 ? -32.698 -8.272 45.524 1.00 80.75 201 GLY A CA 1
ATOM 1612 C C . GLY A 1 201 ? -31.858 -7.841 44.322 1.00 80.75 201 GLY A C 1
ATOM 1613 O O . GLY A 1 201 ? -30.774 -7.292 44.518 1.00 80.75 201 GLY A O 1
ATOM 1614 N N . GLU A 1 202 ? -32.360 -8.047 43.105 1.00 77.94 202 GLU A N 1
ATOM 1615 C CA . GLU A 1 202 ? -31.757 -7.543 41.867 1.00 77.94 202 GLU A CA 1
ATOM 1616 C C . GLU A 1 202 ? -31.714 -6.015 41.865 1.00 77.94 202 GLU A C 1
ATOM 1618 O O . GLU A 1 202 ? -30.656 -5.420 41.663 1.00 77.94 202 GLU A O 1
ATOM 1623 N N . ASN A 1 203 ? -32.837 -5.380 42.196 1.00 78.69 203 ASN A N 1
ATOM 1624 C CA . ASN A 1 203 ? -32.951 -3.929 42.239 1.00 78.69 203 ASN A CA 1
ATOM 1625 C C . ASN A 1 203 ? -31.939 -3.293 43.205 1.00 78.69 203 ASN A C 1
ATOM 1627 O O . ASN A 1 203 ? -31.169 -2.403 42.843 1.00 78.69 203 ASN A O 1
ATOM 1631 N N . LYS A 1 204 ? -31.865 -3.825 44.431 1.00 81.25 204 LYS A N 1
ATOM 1632 C CA . LYS A 1 204 ? -30.899 -3.372 45.434 1.00 81.25 204 LYS A CA 1
ATOM 1633 C C . LYS A 1 204 ? -29.456 -3.597 44.979 1.00 81.25 204 LYS A C 1
ATOM 1635 O O . LYS A 1 204 ? -28.594 -2.747 45.202 1.00 81.25 204 LYS A O 1
ATOM 1640 N N . TRP A 1 205 ? -29.176 -4.730 44.335 1.00 85.19 205 TRP A N 1
ATOM 1641 C CA . TRP A 1 205 ? -27.844 -5.009 43.807 1.00 85.19 205 TRP A CA 1
ATOM 1642 C C . TRP A 1 205 ? -27.446 -4.001 42.721 1.00 85.19 205 TRP A C 1
ATOM 1644 O O . TRP A 1 205 ? -26.332 -3.473 42.772 1.00 85.19 205 T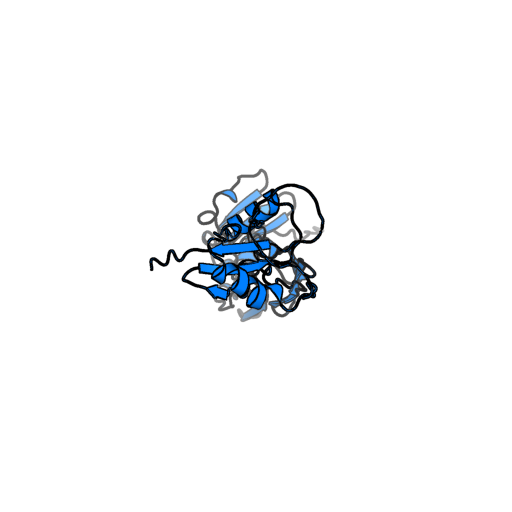RP A O 1
ATOM 1654 N N . ILE A 1 206 ? -28.361 -3.681 41.799 1.00 81.31 206 ILE A N 1
ATOM 1655 C CA . ILE A 1 206 ? -28.174 -2.670 40.752 1.00 81.31 206 ILE A CA 1
ATOM 1656 C C . ILE A 1 206 ? -27.864 -1.302 41.375 1.00 81.31 206 ILE A C 1
ATOM 1658 O O . ILE A 1 206 ? -26.886 -0.656 40.991 1.00 81.31 206 ILE A O 1
ATOM 1662 N N . GLU A 1 207 ? -28.640 -0.866 42.367 1.00 80.19 207 GLU A N 1
ATOM 1663 C CA . GLU A 1 207 ? -28.401 0.405 43.059 1.00 80.19 207 GLU A CA 1
ATOM 1664 C C . GLU A 1 207 ? -27.007 0.458 43.701 1.00 80.19 207 GLU A C 1
ATOM 1666 O O . GLU A 1 207 ? -26.255 1.420 43.516 1.00 80.19 207 GLU A O 1
ATOM 1671 N N . GLU A 1 208 ? -26.633 -0.597 44.424 1.00 83.06 208 GLU A N 1
ATOM 1672 C CA . GLU A 1 208 ? -25.389 -0.652 45.191 1.00 83.06 208 GLU A CA 1
ATOM 1673 C C . GLU A 1 208 ? -24.131 -0.806 44.326 1.00 83.06 208 GLU A C 1
ATOM 1675 O O . GLU A 1 208 ? -23.068 -0.327 44.727 1.00 83.06 208 GLU A O 1
ATOM 1680 N N . HIS A 1 209 ? -24.227 -1.460 43.165 1.00 81.50 209 HIS A N 1
ATOM 1681 C CA . HIS A 1 209 ? -23.058 -1.817 42.354 1.00 81.50 209 HIS A CA 1
ATOM 1682 C C . HIS A 1 209 ? -22.951 -0.997 41.064 1.00 81.50 209 HIS A C 1
ATOM 1684 O O . HIS A 1 209 ? -21.839 -0.679 40.648 1.00 81.50 209 HIS A O 1
ATOM 1690 N N . LEU A 1 210 ? -24.070 -0.604 40.443 1.00 76.69 210 LEU A N 1
ATOM 1691 C CA . LEU A 1 210 ? -24.075 0.154 39.182 1.00 76.69 210 LEU A CA 1
ATOM 1692 C C . LEU A 1 210 ? -24.313 1.660 39.385 1.00 76.69 210 LEU A C 1
ATOM 1694 O O . LEU A 1 210 ? -23.770 2.466 38.621 1.00 76.69 210 LEU A O 1
ATOM 1698 N N . LEU A 1 211 ? -25.097 2.057 40.398 1.00 74.88 211 LEU A N 1
ATOM 1699 C CA . LEU A 1 211 ? -25.553 3.448 40.580 1.00 74.88 211 LEU A CA 1
ATOM 1700 C C . LEU A 1 211 ? -24.870 4.221 41.728 1.00 74.88 211 LEU A C 1
ATOM 1702 O O . LEU A 1 211 ? -24.888 5.455 41.726 1.00 74.88 211 LEU A O 1
ATOM 1706 N N . LYS A 1 212 ? -24.236 3.526 42.678 1.00 64.38 212 LYS A N 1
ATOM 1707 C CA . LYS A 1 212 ? -23.740 4.066 43.960 1.00 64.38 212 LYS A CA 1
ATOM 1708 C C . LYS A 1 212 ? -22.774 5.259 43.873 1.00 64.38 212 LYS A C 1
ATOM 1710 O O . LYS A 1 212 ? -22.859 6.158 44.705 1.00 64.38 212 LYS A O 1
ATOM 1715 N N . ASP A 1 213 ? -21.911 5.325 42.860 1.00 54.22 213 ASP A N 1
ATOM 1716 C CA . ASP A 1 213 ? -20.857 6.354 42.762 1.00 54.22 213 ASP A CA 1
ATOM 1717 C C . ASP A 1 213 ? -21.273 7.644 42.025 1.00 54.22 213 ASP A C 1
ATOM 1719 O O . ASP A 1 213 ? -20.437 8.515 41.780 1.00 54.22 213 ASP A O 1
ATOM 1723 N N . ARG A 1 214 ? -22.550 7.810 41.641 1.00 53.75 214 ARG A N 1
ATOM 1724 C CA . ARG A 1 214 ? -22.967 8.898 40.724 1.00 53.75 214 ARG A CA 1
ATOM 1725 C C . ARG A 1 214 ? -23.935 9.939 41.293 1.00 53.75 214 ARG A C 1
ATOM 1727 O O . ARG A 1 214 ? -24.545 10.681 40.530 1.00 53.75 214 ARG A O 1
ATOM 1734 N N . GLY A 1 215 ? -24.027 10.062 42.619 1.00 42.09 215 GLY A N 1
ATOM 1735 C CA . GLY A 1 215 ? -24.713 11.196 43.256 1.00 42.09 215 GLY A CA 1
ATOM 1736 C C . GLY A 1 215 ? -26.241 11.167 43.152 1.00 42.09 215 GLY A C 1
ATOM 1737 O O . GLY A 1 215 ? -26.869 12.222 43.085 1.00 42.09 215 GLY A O 1
ATOM 1738 N N . VAL A 1 216 ? -26.851 9.978 43.164 1.00 43.41 216 VAL A N 1
ATOM 1739 C CA . VAL A 1 216 ? -28.286 9.848 43.457 1.00 43.41 216 VAL A CA 1
ATOM 1740 C C . VAL A 1 216 ? -28.472 10.118 44.963 1.00 43.41 216 VAL A C 1
ATOM 1742 O O . VAL A 1 216 ? -27.804 9.462 45.767 1.00 43.41 216 VAL A O 1
ATOM 1745 N N . PRO A 1 217 ? -29.289 11.101 45.395 1.00 32.44 217 PRO A N 1
ATOM 1746 C CA . PRO A 1 217 ? -29.387 11.462 46.809 1.00 32.44 217 PRO A CA 1
ATOM 1747 C C . PRO A 1 217 ? -29.926 10.296 47.648 1.00 32.44 217 PRO A C 1
ATOM 1749 O O . PRO A 1 217 ? -31.045 9.842 47.437 1.00 32.44 217 PRO A O 1
ATOM 1752 N N . GLN A 1 218 ? -29.155 9.857 48.648 1.00 38.69 218 GLN A N 1
ATOM 1753 C CA . GLN A 1 218 ? -29.482 8.730 49.539 1.00 38.69 218 GLN A CA 1
ATOM 1754 C C . GLN A 1 218 ? -30.605 8.999 50.560 1.00 38.69 218 GLN A C 1
ATOM 1756 O O . GLN A 1 218 ? -30.788 8.223 51.492 1.00 38.69 218 GLN A O 1
ATOM 1761 N N . ASN A 1 219 ? -31.390 10.063 50.403 1.00 33.84 219 ASN A N 1
ATOM 1762 C CA . ASN A 1 219 ? -32.443 10.403 51.356 1.00 33.84 219 ASN A CA 1
ATOM 1763 C C . ASN A 1 219 ? -33.800 10.483 50.657 1.00 33.84 219 ASN A C 1
ATOM 1765 O O . ASN A 1 219 ? -34.195 11.546 50.184 1.00 33.84 219 ASN A O 1
ATOM 1769 N N . GLY A 1 220 ? -34.535 9.366 50.670 1.00 31.00 220 GLY A N 1
ATOM 1770 C CA . GLY A 1 220 ? -35.998 9.423 50.646 1.00 31.00 220 GLY A CA 1
ATOM 1771 C C . GLY A 1 220 ? -36.745 8.742 49.503 1.00 31.00 220 GLY A C 1
ATOM 1772 O O . GLY A 1 220 ? -37.885 9.127 49.275 1.00 31.00 220 GLY A O 1
ATOM 1773 N N . PHE A 1 221 ? -36.202 7.722 48.836 1.00 30.72 221 PHE A N 1
ATOM 1774 C CA . PHE A 1 221 ? -37.054 6.796 48.081 1.00 30.72 221 PHE A CA 1
ATOM 1775 C C . PHE A 1 221 ? -37.083 5.449 48.777 1.00 30.72 221 PHE A C 1
ATOM 1777 O O . PHE A 1 221 ? -36.227 4.591 48.600 1.00 30.72 221 PHE A O 1
ATOM 1784 N N . VAL A 1 222 ? -38.097 5.288 49.620 1.00 26.89 222 VAL A N 1
ATOM 1785 C CA . VAL A 1 222 ? -38.537 3.956 49.987 1.00 26.89 222 VAL A CA 1
ATOM 1786 C C . VAL A 1 222 ? -39.194 3.386 48.737 1.00 26.89 222 VAL A C 1
ATOM 1788 O O . VAL A 1 222 ? -40.249 3.872 48.334 1.00 26.89 222 VAL A O 1
ATOM 1791 N N . MET A 1 223 ? -38.574 2.385 48.115 1.00 29.48 223 MET A N 1
ATOM 1792 C CA . MET A 1 223 ? -39.217 1.563 47.090 1.00 29.48 223 MET A CA 1
ATOM 1793 C C . MET A 1 223 ? -40.280 0.672 47.740 1.00 29.48 223 MET A C 1
ATOM 1795 O O . MET A 1 223 ? -40.162 -0.545 47.798 1.00 29.48 223 MET A O 1
ATOM 1799 N N . HIS A 1 224 ? -41.325 1.288 48.289 1.00 23.00 224 HIS A N 1
ATOM 1800 C CA . HIS A 1 224 ? -42.564 0.587 48.578 1.00 23.00 224 HIS A CA 1
ATOM 1801 C C . HIS A 1 224 ? -43.391 0.579 47.298 1.00 23.00 224 HIS A C 1
ATOM 1803 O O . HIS A 1 224 ? -43.698 1.640 46.773 1.00 23.00 224 HIS A O 1
ATOM 1809 N N . ALA A 1 225 ? -43.711 -0.630 46.839 1.00 28.70 225 ALA A N 1
ATOM 1810 C CA . ALA A 1 225 ? -44.831 -1.016 45.984 1.00 28.70 225 ALA A CA 1
ATOM 1811 C C . ALA A 1 225 ? -45.442 0.055 45.052 1.00 28.70 225 ALA A C 1
ATOM 1813 O O . ALA A 1 225 ? -46.034 1.028 45.505 1.00 28.70 225 ALA A O 1
ATOM 1814 N N . MET A 1 226 ? -45.479 -0.297 43.760 1.00 23.72 226 MET A N 1
ATOM 1815 C CA . MET A 1 226 ? -46.130 0.365 42.616 1.00 23.72 226 MET A CA 1
ATOM 1816 C C . MET A 1 226 ? -45.150 1.119 41.707 1.00 23.72 226 MET A C 1
ATOM 1818 O O . MET A 1 226 ? -44.711 2.226 41.983 1.00 23.72 226 MET A O 1
ATOM 1822 N N . HIS A 1 227 ? -44.939 0.491 40.547 1.00 25.61 227 HIS A N 1
ATOM 1823 C CA . HIS A 1 227 ? -44.259 0.956 39.342 1.00 25.61 227 HIS A CA 1
ATOM 1824 C C . HIS A 1 227 ? -42.771 0.590 39.273 1.00 25.61 227 HIS A C 1
ATOM 1826 O O . HIS A 1 227 ? -41.875 1.321 39.680 1.00 25.61 227 HIS A O 1
ATOM 1832 N N . CYS A 1 228 ? -42.544 -0.581 38.684 1.00 26.47 228 CYS A N 1
ATOM 1833 C CA . CYS A 1 228 ? -41.316 -0.940 38.001 1.00 26.47 228 CYS A CA 1
ATOM 1834 C C . CYS A 1 228 ? -41.009 0.144 36.945 1.00 26.47 228 CYS A C 1
ATOM 1836 O O . CYS A 1 228 ? -41.849 0.408 36.086 1.00 26.47 228 CYS A O 1
ATOM 1838 N N . TRP A 1 229 ? -39.854 0.806 37.025 1.00 31.80 229 TRP A N 1
ATOM 1839 C CA . TRP A 1 229 ? -39.399 1.767 36.011 1.00 31.80 229 TRP A CA 1
ATOM 1840 C C . TRP A 1 229 ? -37.962 1.450 35.598 1.00 31.80 229 TRP A C 1
ATOM 1842 O O . TRP A 1 229 ? -37.048 2.229 35.841 1.00 31.80 229 TRP A O 1
ATOM 1852 N N . ILE A 1 230 ? -37.777 0.323 34.908 1.00 39.81 230 ILE A N 1
ATOM 1853 C CA . ILE A 1 230 ? -36.815 0.259 33.795 1.00 39.81 230 ILE A CA 1
ATOM 1854 C C . ILE A 1 230 ? -37.550 -0.169 32.516 1.00 39.81 230 ILE A C 1
ATOM 1856 O O . ILE A 1 230 ? -37.150 -1.024 31.749 1.00 39.81 230 ILE A O 1
ATOM 1860 N N . SER A 1 231 ? -38.709 0.446 32.302 1.00 33.44 231 SER A N 1
ATOM 1861 C CA . SER A 1 231 ? -39.402 0.527 31.020 1.00 33.44 231 SER A CA 1
ATOM 1862 C C . SER A 1 231 ? -40.608 1.442 31.229 1.00 33.44 231 SER A C 1
ATOM 1864 O O . SER A 1 231 ? -41.664 0.980 31.637 1.00 33.44 231 SER A O 1
ATOM 1866 N N . MET A 1 232 ? -40.462 2.741 30.992 1.00 35.28 232 MET A N 1
ATOM 1867 C CA . MET A 1 232 ? -41.553 3.630 30.566 1.00 35.28 232 MET A CA 1
ATOM 1868 C C . MET A 1 232 ? -40.861 4.928 30.102 1.00 35.28 232 MET A C 1
ATOM 1870 O O . MET A 1 232 ? -39.949 5.436 30.746 1.00 35.28 232 MET A O 1
ATOM 1874 N N . ALA A 1 233 ? -41.027 5.350 28.851 1.00 38.25 233 ALA A N 1
ATOM 1875 C CA . ALA A 1 233 ? -42.221 6.026 28.356 1.00 38.25 233 ALA A CA 1
ATOM 1876 C C . ALA A 1 233 ? -42.601 7.215 29.264 1.00 38.25 233 ALA A C 1
ATOM 1878 O O . ALA A 1 233 ? -43.157 7.041 30.337 1.00 38.25 233 ALA A O 1
ATOM 1879 N N . GLU A 1 234 ? -42.293 8.411 28.753 1.00 29.95 234 GLU A N 1
ATOM 1880 C CA . GLU A 1 234 ? -42.723 9.744 29.203 1.00 29.95 234 GLU A CA 1
ATOM 1881 C C . GLU A 1 234 ? -41.894 10.460 30.294 1.00 29.95 234 GLU A C 1
ATOM 1883 O O . GLU A 1 234 ? -42.039 10.271 31.493 1.00 29.95 234 GLU A O 1
ATOM 1888 N N . TYR A 1 235 ? -41.062 11.389 29.796 1.00 30.80 235 TYR A N 1
ATOM 1889 C CA . TYR A 1 235 ? -40.614 12.642 30.420 1.00 30.80 235 TYR A CA 1
ATOM 1890 C C . TYR A 1 235 ? -40.043 12.597 31.854 1.00 30.80 235 TYR A C 1
ATOM 1892 O O . TYR A 1 235 ? -40.713 12.921 32.826 1.00 30.80 235 TYR A O 1
ATOM 1900 N N . SER A 1 236 ? -38.720 12.465 31.974 1.00 28.02 236 SER A N 1
ATOM 1901 C CA . SER A 1 236 ? -37.871 13.588 32.412 1.00 28.02 236 SER A CA 1
ATOM 1902 C C . SER A 1 236 ? -36.386 13.230 32.306 1.00 28.02 236 SER A C 1
ATOM 1904 O O . SER A 1 236 ? -35.929 12.121 32.560 1.00 28.02 236 SER A O 1
ATOM 1906 N N . SER A 1 237 ? -35.637 14.206 31.828 1.00 32.56 237 SER A N 1
ATOM 1907 C CA . SER A 1 237 ? -34.208 14.208 31.554 1.00 32.56 237 SER A CA 1
ATOM 1908 C C . SER A 1 237 ? -33.357 13.795 32.761 1.00 32.56 237 SER A C 1
ATOM 1910 O O . SER A 1 237 ? -33.206 14.609 33.666 1.00 32.56 237 SER A O 1
ATOM 1912 N N . ASN A 1 238 ? -32.792 12.575 32.748 1.00 34.50 238 ASN A N 1
ATOM 1913 C CA . ASN A 1 238 ? -31.465 12.174 33.274 1.00 34.50 238 ASN A CA 1
ATOM 1914 C C . ASN A 1 238 ? -31.410 10.660 33.583 1.00 34.50 238 ASN A C 1
ATOM 1916 O O . ASN A 1 238 ? -31.338 10.288 34.750 1.00 34.50 238 ASN A O 1
ATOM 1920 N N . MET A 1 239 ? -31.399 9.773 32.582 1.00 39.09 239 MET A N 1
ATOM 1921 C CA . MET A 1 239 ? -31.213 8.339 32.857 1.00 39.09 239 MET A CA 1
ATOM 1922 C C . MET A 1 239 ? -30.153 7.696 31.967 1.00 39.09 239 MET A C 1
ATOM 1924 O O . MET A 1 239 ? -30.019 8.025 30.790 1.00 39.09 239 MET A O 1
ATOM 1928 N N . ALA A 1 240 ? -29.366 6.832 32.607 1.00 45.00 240 ALA A N 1
ATOM 1929 C CA . ALA A 1 240 ? -28.335 5.996 32.020 1.00 45.00 240 ALA A CA 1
ATOM 1930 C C . ALA A 1 240 ? -28.957 4.667 31.558 1.00 45.00 240 ALA A C 1
ATOM 1932 O O . ALA A 1 240 ? -29.918 4.179 32.151 1.00 45.00 240 ALA A O 1
ATOM 1933 N N . LEU A 1 241 ? -28.421 4.107 30.482 1.00 50.59 241 LEU A N 1
ATOM 1934 C CA . LEU A 1 241 ? -28.879 2.881 29.846 1.00 50.59 241 LEU A CA 1
ATOM 1935 C C . LEU A 1 241 ? -28.398 1.664 30.646 1.00 50.59 241 LEU A C 1
ATOM 1937 O O . LEU A 1 241 ? -27.198 1.495 30.830 1.00 50.59 241 LEU A O 1
ATOM 1941 N N . MET A 1 242 ? -29.302 0.793 31.089 1.00 56.56 242 MET A N 1
ATOM 1942 C CA . MET A 1 242 ? -28.931 -0.493 31.686 1.00 56.56 242 MET A CA 1
ATOM 1943 C C . MET A 1 242 ? -29.220 -1.629 30.727 1.00 56.56 242 MET A C 1
ATOM 1945 O O . MET A 1 242 ? -30.296 -1.697 30.134 1.00 56.56 242 MET A O 1
ATOM 1949 N N . ASN A 1 243 ? -28.242 -2.510 30.591 1.00 59.19 243 ASN A N 1
ATOM 1950 C CA . ASN A 1 243 ? -28.233 -3.511 29.552 1.00 59.19 243 ASN A CA 1
ATOM 1951 C C . ASN A 1 243 ? -27.939 -4.899 30.128 1.00 59.19 243 ASN A C 1
ATOM 1953 O O . ASN A 1 243 ? -27.031 -5.014 30.952 1.00 59.19 243 ASN A O 1
ATOM 1957 N N . VAL A 1 244 ? -28.692 -5.921 29.704 1.00 63.53 244 VAL A N 1
ATOM 1958 C CA . VAL A 1 244 ? -28.616 -7.294 30.225 1.00 63.53 244 VAL A CA 1
ATOM 1959 C C . VAL A 1 244 ? -28.425 -8.338 29.130 1.00 63.53 244 VAL A C 1
ATOM 1961 O O . VAL A 1 244 ? -29.124 -8.323 28.116 1.00 63.53 244 VAL A O 1
ATOM 1964 N N . ARG A 1 245 ? -27.502 -9.284 29.356 1.00 68.50 245 ARG A N 1
ATOM 1965 C CA . ARG A 1 245 ? -27.365 -10.521 28.562 1.00 68.50 245 ARG A CA 1
ATOM 1966 C C . ARG A 1 245 ? -27.627 -11.760 29.409 1.00 68.50 245 ARG A C 1
ATOM 1968 O O . ARG A 1 245 ? -27.112 -11.875 30.522 1.00 68.50 245 ARG A O 1
ATOM 1975 N N . HIS A 1 246 ? -28.345 -12.714 28.820 1.00 55.78 246 HIS A N 1
ATOM 1976 C CA . HIS A 1 246 ? -28.392 -14.097 29.284 1.00 55.78 246 HIS A CA 1
ATOM 1977 C C . HIS A 1 246 ? -27.241 -14.896 28.677 1.00 55.78 246 HIS A C 1
ATOM 1979 O O . HIS A 1 246 ? -26.909 -14.741 27.502 1.00 55.78 246 HIS A O 1
ATOM 1985 N N . GLU A 1 247 ? -26.653 -15.789 29.464 1.00 45.00 247 GLU A N 1
ATOM 1986 C CA . GLU A 1 247 ? -25.654 -16.733 28.979 1.00 45.00 247 GLU A CA 1
ATOM 1987 C C . GLU A 1 247 ? -26.280 -17.673 27.921 1.00 45.00 247 GLU A C 1
ATOM 1989 O O . GLU A 1 247 ? -26.971 -18.633 28.248 1.00 45.00 247 GLU A O 1
ATOM 1994 N N . GLN A 1 248 ? -26.022 -17.429 26.632 1.00 36.22 248 GLN A N 1
ATOM 1995 C CA . GLN A 1 248 ? -25.933 -18.503 25.639 1.00 36.22 248 GLN A CA 1
ATOM 1996 C C . GLN A 1 248 ? -24.456 -18.760 25.350 1.00 36.22 248 GLN A C 1
ATOM 1998 O O . GLN A 1 248 ? -23.927 -18.406 24.301 1.00 36.22 248 GLN A O 1
ATOM 2003 N N . ARG A 1 249 ? -23.758 -19.371 26.311 1.00 31.70 249 ARG A N 1
ATOM 2004 C CA . ARG A 1 249 ? -22.502 -20.058 26.005 1.00 31.70 249 ARG A CA 1
ATOM 2005 C C . ARG A 1 249 ? -22.835 -21.435 25.441 1.00 31.70 249 ARG A C 1
ATOM 2007 O O . ARG A 1 249 ? -23.104 -22.368 26.190 1.00 31.70 249 ARG A O 1
ATOM 2014 N N . ALA A 1 250 ? -22.774 -21.560 24.121 1.00 26.64 250 ALA A N 1
ATOM 2015 C CA . ALA A 1 250 ? -22.484 -22.824 23.461 1.00 26.64 250 ALA A CA 1
ATOM 2016 C C . ALA A 1 250 ? -21.193 -22.630 22.651 1.00 26.64 250 ALA A C 1
ATOM 2018 O O . ALA A 1 250 ? -21.216 -21.920 21.655 1.00 26.64 250 ALA A O 1
ATOM 2019 N N . PHE A 1 251 ? -20.113 -23.206 23.195 1.00 31.48 251 PHE A N 1
ATOM 2020 C CA . PHE A 1 251 ? -18.780 -23.511 22.642 1.00 31.48 251 PHE A CA 1
ATOM 2021 C C . PHE A 1 251 ? -18.223 -22.675 21.483 1.00 31.48 251 PHE A C 1
ATOM 2023 O O . PHE A 1 251 ? -18.715 -22.815 20.344 1.00 31.48 251 PHE A O 1
#

Sequence (251 aa):
MITSFDKYSIMDCVEDCLRTTRCRSINYYQGAHFCQTNFENRTTVPELYIAKPGWIYTDIEDWDKKIAGACSRSSCRINEKCIPQPFDQFTCVISDCGVPKGDSYSMEHVREWDAIGISRGIHITCADKHNQLGSERFVCRSNGTWRADLSCPEKYNECDGNWMSYKGHYYILNQTKLSQPDAMSECKKCDSFLVEIDDEGENKWIEEHLLKDRGVPQNGFVMHAMHCWISMAEYSSNMALMNVRHEQRAF

Mean predicted aligned error: 15.64 Å

pLDDT: mean 74.75, std 19.55, range [23.0, 96.88]

Organism: Magallana gigas (NCBI:txid29159)